Protein AF-A0A377LSK0-F1 (afdb_monomer_lite)

Foldseek 3Di:
DVVLCVVLLVQVCVVAQVDKDKDKDWDWDWDDPDPPDGTDIDIDIWIWMWRAGPQLFWTWIHGPQDIDTDGLPDDDVPVRLVVVLSSLVSCCVRVVDFWDFKDKDKDKDKFDDPPPDDQPQWWDPVPPDDDPVDDDAKDKDKDKDWQAFDDFDGTKIKIKIKIWHQAQQDDDPVDDSRRHDHDPVRPPDDGGIIIITMIMMMDGDTGGSPSVRSSRRVVRRVVVVVVVSVNTTDPSNVVVVD

InterPro domains:
  IPR026349 Conserved hypothetical protein CHP04255 [TIGR04255] (5-242)

Secondary structure (DSSP, 8-state):
-GGGHHHHHHHHHTTT--EEEEEEEEEEEEE-SSTTSPPEEEEEEEEEEEEE-TTSSEEEEE-SS-EEEEESS---HHHHHHHHHHHHHHHHHHT--S-EEEEEEEEEEEE---TT--HHHHB-GGGS----SS---EEEEEEEEEEE--SS-SEEEEEEEEEEEEES----TT---TTPPPPGGGSS--SEEEEEEEEEEEEEEEE---HHHHHHHHHHHHHHHHHHHHHHB-HHHHHHH-

Structure (mmCIF, N/CA/C/O backbone):
data_AF-A0A377LSK0-F1
#
_entry.id   AF-A0A377LSK0-F1
#
loop_
_atom_site.group_PDB
_atom_site.id
_atom_site.type_symbol
_atom_site.label_atom_id
_atom_site.label_alt_id
_atom_site.label_comp_id
_atom_site.label_asym_id
_atom_site.label_entity_id
_atom_site.label_seq_id
_atom_site.pdbx_PDB_ins_code
_atom_site.Cartn_x
_atom_site.Cartn_y
_atom_site.Cartn_z
_atom_site.occupancy
_atom_site.B_iso_or_equiv
_atom_site.auth_seq_id
_atom_site.auth_comp_id
_atom_site.auth_asym_id
_atom_site.auth_atom_id
_atom_site.pdbx_PDB_model_num
ATOM 1 N N . MET A 1 1 ? 18.560 1.910 -11.335 1.00 91.31 1 MET A N 1
ATOM 2 C CA . MET A 1 1 ? 17.498 2.887 -11.643 1.00 91.31 1 MET A CA 1
ATOM 3 C C . MET A 1 1 ? 18.015 4.280 -12.009 1.00 91.31 1 MET A C 1
ATOM 5 O O . MET A 1 1 ? 17.599 4.797 -13.034 1.00 91.31 1 MET A O 1
ATOM 9 N N . SER A 1 2 ? 18.939 4.877 -11.245 1.00 92.25 2 SER A N 1
ATOM 10 C CA . SER A 1 2 ? 19.275 6.319 -11.279 1.00 92.25 2 SER A CA 1
ATOM 11 C C . SER A 1 2 ? 19.447 6.971 -12.660 1.00 92.25 2 SER A C 1
ATOM 13 O O . SER A 1 2 ? 18.983 8.085 -12.864 1.00 92.25 2 SER A O 1
ATOM 15 N N . LYS A 1 3 ? 20.070 6.285 -13.630 1.00 96.06 3 LYS A N 1
ATOM 16 C CA . LYS A 1 3 ? 20.263 6.813 -14.995 1.00 96.06 3 LYS A CA 1
ATOM 17 C C . LYS A 1 3 ? 18.970 7.033 -15.795 1.00 96.06 3 LYS A C 1
ATOM 19 O O . LYS A 1 3 ? 19.003 7.788 -16.751 1.00 96.06 3 LYS A O 1
ATOM 24 N N . TYR A 1 4 ? 17.875 6.368 -15.425 1.00 97.19 4 TYR A N 1
ATOM 25 C CA . TYR A 1 4 ? 16.575 6.447 -16.105 1.00 97.19 4 TYR A CA 1
ATOM 26 C C . TYR A 1 4 ? 15.611 7.429 -15.431 1.00 97.19 4 TYR A C 1
ATOM 28 O O . TYR A 1 4 ? 14.551 7.726 -15.972 1.00 97.19 4 TYR A O 1
ATOM 36 N N . VAL A 1 5 ? 15.957 7.916 -14.234 1.00 97.62 5 VAL A N 1
ATOM 37 C CA . VAL A 1 5 ? 15.085 8.779 -13.429 1.00 97.62 5 VAL A CA 1
ATOM 38 C C . VAL A 1 5 ? 14.703 10.067 -14.161 1.00 97.62 5 VAL A C 1
ATOM 40 O O . VAL A 1 5 ? 13.520 10.387 -14.115 1.00 97.62 5 VAL A O 1
ATOM 43 N N . PRO A 1 6 ? 15.612 10.786 -14.858 1.00 97.75 6 PRO A N 1
ATOM 44 C CA . PRO A 1 6 ? 15.230 12.010 -15.565 1.00 97.75 6 PRO A CA 1
ATOM 45 C C . PRO A 1 6 ? 14.146 11.784 -16.628 1.00 97.75 6 PRO A C 1
ATOM 47 O O . PRO A 1 6 ? 13.205 12.568 -16.707 1.00 97.75 6 PRO A O 1
ATOM 50 N N . ASP A 1 7 ? 14.236 10.690 -17.390 1.00 98.31 7 ASP A N 1
ATOM 51 C CA . ASP A 1 7 ? 13.264 10.369 -18.441 1.00 98.31 7 ASP A CA 1
ATOM 52 C C . ASP A 1 7 ? 11.904 9.973 -17.842 1.00 98.31 7 ASP A C 1
ATOM 54 O O . ASP A 1 7 ? 10.859 10.464 -18.266 1.00 98.31 7 ASP A O 1
ATOM 58 N N . ILE A 1 8 ? 11.913 9.136 -16.795 1.00 98.25 8 ILE A N 1
ATOM 59 C CA . ILE A 1 8 ? 10.695 8.738 -16.068 1.00 98.25 8 ILE A CA 1
ATOM 60 C C . ILE A 1 8 ? 10.040 9.957 -15.404 1.00 98.25 8 ILE A C 1
ATOM 62 O O . ILE A 1 8 ? 8.820 10.107 -15.454 1.00 98.25 8 ILE A O 1
ATOM 66 N N . GLN A 1 9 ? 10.840 10.834 -14.795 1.00 97.75 9 GLN A N 1
ATOM 67 C CA . GLN A 1 9 ? 10.367 12.067 -14.173 1.00 97.75 9 GLN A CA 1
ATOM 68 C C . GLN A 1 9 ? 9.685 12.967 -15.203 1.00 97.75 9 GLN A C 1
ATOM 70 O O . GLN A 1 9 ? 8.573 13.421 -14.948 1.00 97.75 9 GLN A O 1
ATOM 75 N N . ASP A 1 10 ? 10.317 13.236 -16.350 1.00 98.00 10 ASP A N 1
ATOM 76 C CA . ASP A 1 10 ? 9.715 14.106 -17.365 1.00 98.00 10 ASP A CA 1
ATOM 77 C C . ASP A 1 10 ? 8.429 13.496 -17.942 1.00 98.00 10 ASP A C 1
ATOM 79 O O . ASP A 1 10 ? 7.429 14.201 -18.108 1.00 98.00 10 ASP A O 1
ATOM 83 N N . ALA A 1 11 ? 8.408 12.173 -18.132 1.00 98.12 11 ALA A N 1
ATOM 84 C CA . ALA A 1 11 ? 7.220 11.452 -18.572 1.00 98.12 11 ALA A CA 1
ATOM 85 C C . ALA A 1 11 ? 6.066 11.511 -17.558 1.00 98.12 11 ALA A C 1
ATOM 87 O O . ALA A 1 11 ? 4.919 11.626 -17.971 1.00 98.12 11 ALA A O 1
ATOM 88 N N . LEU A 1 12 ? 6.332 11.454 -16.249 1.00 98.31 12 LEU A N 1
ATOM 89 C CA . LEU A 1 12 ? 5.293 11.569 -15.212 1.00 98.31 12 LEU A CA 1
ATOM 90 C C . LEU A 1 12 ? 4.882 13.022 -14.936 1.00 98.31 12 LEU A C 1
ATOM 92 O O . LEU A 1 12 ? 3.733 13.286 -14.576 1.00 98.31 12 LEU A O 1
ATOM 96 N N . ARG A 1 13 ? 5.783 13.983 -15.163 1.00 98.19 13 ARG A N 1
ATOM 97 C CA . ARG A 1 13 ? 5.516 15.419 -15.006 1.00 98.19 13 ARG A CA 1
ATOM 98 C C . ARG A 1 13 ? 4.362 15.880 -15.894 1.00 98.19 13 ARG A C 1
ATOM 100 O O . ARG A 1 13 ? 3.533 16.671 -15.448 1.00 98.19 13 ARG A O 1
ATOM 107 N N . VAL A 1 14 ? 4.305 15.399 -17.138 1.00 97.25 14 VAL A N 1
ATOM 108 C CA . VAL A 1 14 ? 3.224 15.739 -18.083 1.00 97.25 14 VAL A CA 1
ATOM 109 C C . VAL A 1 14 ? 1.909 15.005 -17.798 1.00 97.25 14 VAL A C 1
ATOM 111 O O . VAL A 1 14 ? 0.875 15.424 -18.304 1.00 97.25 14 VAL A O 1
ATOM 114 N N . GLU A 1 15 ? 1.934 13.976 -16.948 1.00 97.56 15 GLU A N 1
ATOM 115 C CA . GLU A 1 15 ? 0.766 13.178 -16.538 1.00 97.56 15 GLU A CA 1
ATOM 116 C C . GLU A 1 15 ? 0.169 13.647 -15.195 1.00 97.56 15 GLU A C 1
ATOM 118 O O . GLU A 1 15 ? -0.683 12.976 -14.621 1.00 97.56 15 GLU A O 1
ATOM 123 N N . GLY A 1 16 ? 0.616 14.795 -14.669 1.00 97.12 16 GLY A N 1
ATOM 124 C CA . GLY A 1 16 ? 0.050 15.399 -13.456 1.00 97.12 16 GLY A CA 1
ATOM 125 C C . GLY A 1 16 ? 0.884 15.250 -12.182 1.00 97.12 16 GLY A C 1
ATOM 126 O O . GLY A 1 16 ? 0.408 15.642 -11.119 1.00 97.12 16 GLY A O 1
ATOM 127 N N . PHE A 1 17 ? 2.135 14.780 -12.272 1.00 98.12 17 PHE A N 1
ATOM 128 C CA . PHE A 1 17 ? 3.052 14.651 -11.126 1.00 98.12 17 PHE A CA 1
ATOM 129 C C . PHE A 1 17 ? 4.245 15.619 -11.235 1.00 98.12 17 PHE A C 1
ATOM 131 O O . PHE A 1 17 ? 5.376 15.189 -11.478 1.00 98.12 17 PHE A O 1
ATOM 138 N N . PRO A 1 18 ? 4.024 16.948 -11.145 1.00 97.62 18 PRO A N 1
ATOM 139 C CA . PRO A 1 18 ? 5.048 17.937 -11.462 1.00 97.62 18 PRO A CA 1
ATOM 140 C C . PRO A 1 18 ? 6.106 18.133 -10.374 1.00 97.62 18 PRO A C 1
ATOM 142 O O . PRO A 1 18 ? 7.170 18.685 -10.665 1.00 97.62 18 PRO A O 1
ATOM 145 N N . LEU A 1 19 ? 5.822 17.746 -9.128 1.00 97.94 19 LEU A N 1
ATOM 146 C CA . LEU A 1 19 ? 6.758 17.908 -8.022 1.00 97.94 19 LEU A CA 1
ATOM 147 C C . LEU A 1 19 ? 7.766 16.762 -8.029 1.00 97.94 19 LEU A C 1
ATOM 149 O O . LEU A 1 19 ? 7.398 15.607 -8.229 1.00 97.94 19 LEU A O 1
ATOM 153 N N . PHE A 1 20 ? 9.031 17.085 -7.771 1.00 97.38 20 PHE A N 1
ATOM 154 C CA . PHE A 1 20 ? 10.110 16.109 -7.711 1.00 97.38 20 PHE A CA 1
ATOM 155 C C . PHE A 1 20 ? 10.972 16.333 -6.474 1.00 97.38 20 PHE A C 1
ATOM 157 O O . PHE A 1 20 ? 11.512 17.424 -6.279 1.00 97.38 20 PHE A O 1
ATOM 164 N N . GLU A 1 21 ? 11.126 15.293 -5.662 1.00 96.56 21 GLU A N 1
ATOM 165 C CA . GLU A 1 21 ? 11.964 15.315 -4.464 1.00 96.56 21 GLU A CA 1
ATOM 166 C C . GLU A 1 21 ? 12.894 14.100 -4.441 1.00 96.56 21 GLU A C 1
ATOM 168 O O . GLU A 1 21 ? 12.559 13.014 -4.912 1.00 96.56 21 GLU A O 1
ATOM 173 N N . VAL A 1 22 ? 14.087 14.282 -3.877 1.00 95.38 22 VAL A N 1
ATOM 174 C CA . VAL A 1 22 ? 15.054 13.202 -3.671 1.00 95.38 22 VAL A CA 1
ATOM 175 C C . VAL A 1 22 ? 15.141 12.933 -2.181 1.00 95.38 22 VAL A C 1
ATOM 177 O O . VAL A 1 22 ? 15.506 13.821 -1.410 1.00 95.38 22 VAL A O 1
ATOM 180 N N . SER A 1 23 ? 14.837 11.704 -1.781 1.00 92.62 23 SER A N 1
ATOM 181 C CA . SER A 1 23 ? 14.966 11.255 -0.400 1.00 92.62 23 SER A CA 1
ATOM 182 C C . SER A 1 23 ? 16.177 10.339 -0.268 1.00 92.62 23 SER A C 1
ATOM 184 O O . SER A 1 23 ? 16.331 9.381 -1.026 1.00 92.62 23 SER A O 1
ATOM 186 N N . ASN A 1 24 ? 17.050 10.649 0.692 1.00 90.62 24 ASN A N 1
ATOM 187 C CA . ASN A 1 24 ? 18.217 9.842 1.027 1.00 90.62 24 ASN A CA 1
ATOM 188 C C . ASN A 1 24 ? 18.074 9.349 2.463 1.00 90.62 24 ASN A C 1
ATOM 190 O O . ASN A 1 24 ? 18.093 10.142 3.405 1.00 90.62 24 ASN A O 1
ATOM 194 N N . THR A 1 25 ? 17.958 8.038 2.619 1.00 86.62 25 THR A N 1
ATOM 195 C CA . THR A 1 25 ? 17.878 7.368 3.919 1.00 86.62 25 THR A CA 1
ATOM 196 C C . THR A 1 25 ? 19.072 6.447 4.096 1.00 86.62 25 THR A C 1
ATOM 198 O O . THR A 1 25 ? 19.565 5.886 3.124 1.00 86.62 25 THR A O 1
ATOM 201 N N . THR A 1 26 ? 19.534 6.254 5.325 1.00 87.31 26 THR A N 1
ATOM 202 C CA . THR A 1 26 ? 20.618 5.308 5.612 1.00 87.31 26 THR A CA 1
ATOM 203 C C . THR A 1 26 ? 20.025 3.977 6.055 1.00 87.31 26 THR A C 1
ATOM 205 O O . THR A 1 26 ? 19.304 3.933 7.052 1.00 87.31 26 THR A O 1
ATOM 208 N N . GLN A 1 27 ? 20.348 2.892 5.352 1.00 86.12 27 GLN A N 1
ATOM 209 C CA . GLN A 1 27 ? 19.949 1.540 5.731 1.00 86.12 27 GLN A CA 1
ATOM 210 C C . GLN A 1 27 ? 21.092 0.828 6.461 1.00 86.12 27 GLN A C 1
ATOM 212 O O . GLN A 1 27 ? 22.243 0.872 6.029 1.00 86.12 27 GLN A O 1
ATOM 217 N N . LEU A 1 28 ? 20.761 0.155 7.565 1.00 88.88 28 LEU A N 1
ATOM 218 C CA . LEU A 1 28 ? 21.650 -0.791 8.234 1.00 88.88 28 LEU A CA 1
ATOM 219 C C . LEU A 1 28 ? 21.537 -2.149 7.539 1.00 88.88 28 LEU A C 1
ATOM 221 O O . LEU A 1 28 ? 20.454 -2.736 7.492 1.00 88.88 28 LEU A O 1
ATOM 225 N N . LYS A 1 29 ? 22.651 -2.655 7.023 1.00 84.62 29 LYS A N 1
ATOM 226 C CA . LYS A 1 29 ? 22.744 -3.961 6.373 1.00 84.62 29 LYS A CA 1
ATOM 227 C C . LYS A 1 29 ? 23.667 -4.857 7.180 1.00 84.62 29 LYS A C 1
ATOM 229 O O . LYS A 1 29 ? 24.691 -4.403 7.682 1.00 84.62 29 LYS A O 1
ATOM 234 N N . PHE A 1 30 ? 23.312 -6.131 7.293 1.00 86.44 30 PHE A N 1
ATOM 235 C CA . PHE A 1 30 ? 24.161 -7.149 7.899 1.00 86.44 30 PHE A CA 1
ATOM 236 C C . PHE A 1 30 ? 24.649 -8.100 6.810 1.00 86.44 30 PHE A C 1
ATOM 238 O O . PHE A 1 30 ? 23.847 -8.744 6.136 1.00 86.44 30 PHE A O 1
ATOM 245 N N . GLU A 1 31 ? 25.962 -8.191 6.633 1.00 82.44 31 GLU A N 1
ATOM 246 C CA . GLU A 1 31 ? 26.594 -9.111 5.693 1.00 82.44 31 GLU A CA 1
ATOM 247 C C . GLU A 1 31 ? 27.166 -10.310 6.449 1.00 82.44 31 GLU A C 1
ATOM 249 O O . GLU A 1 31 ? 28.060 -10.176 7.290 1.00 82.44 31 GLU A O 1
ATOM 254 N N . MET A 1 32 ? 26.667 -11.504 6.127 1.00 81.31 32 MET A N 1
ATOM 255 C CA . MET A 1 32 ? 27.271 -12.751 6.585 1.00 81.31 32 MET A CA 1
ATOM 256 C C . MET A 1 32 ? 28.328 -13.191 5.575 1.00 81.31 32 MET A C 1
ATOM 258 O O . MET A 1 32 ? 27.997 -13.730 4.522 1.00 81.31 32 MET A O 1
ATOM 262 N N . LYS A 1 33 ? 29.605 -12.946 5.885 1.00 79.81 33 LYS A N 1
ATOM 263 C CA . LYS A 1 33 ? 30.727 -13.396 5.042 1.00 79.81 33 LYS A CA 1
ATOM 264 C C . LYS A 1 33 ? 31.038 -14.879 5.242 1.00 79.81 33 LYS A C 1
ATOM 266 O O . LYS A 1 33 ? 31.319 -15.564 4.268 1.00 79.81 33 LYS A O 1
ATOM 271 N N . ASN A 1 34 ? 30.930 -15.366 6.482 1.00 82.62 34 ASN A N 1
ATOM 272 C CA . ASN A 1 34 ? 31.139 -16.760 6.869 1.00 82.62 34 ASN A CA 1
ATOM 273 C C . ASN A 1 34 ? 30.044 -17.204 7.862 1.00 82.62 34 ASN A C 1
ATOM 275 O O . ASN A 1 34 ? 29.722 -16.429 8.761 1.00 82.62 34 ASN A O 1
ATOM 279 N N . PRO A 1 35 ? 29.519 -18.446 7.787 1.00 79.62 35 PRO A N 1
ATOM 280 C CA . PRO A 1 35 ? 28.484 -18.941 8.709 1.00 79.62 35 PRO A CA 1
ATOM 281 C C . PRO A 1 35 ? 28.893 -18.983 10.192 1.00 79.62 35 PRO A C 1
ATOM 283 O O . PRO A 1 35 ? 28.031 -19.009 11.061 1.00 79.62 35 PRO A O 1
ATOM 286 N N . ASN A 1 36 ? 30.201 -19.012 10.475 1.00 87.19 36 ASN A N 1
ATOM 287 C CA . ASN A 1 36 ? 30.760 -19.125 11.828 1.00 87.19 36 ASN A CA 1
ATOM 288 C C . ASN A 1 36 ? 31.272 -17.790 12.394 1.00 87.19 36 ASN A C 1
ATOM 290 O O . ASN A 1 36 ? 31.809 -17.769 13.501 1.00 87.19 36 ASN A O 1
ATOM 294 N N . GLU A 1 37 ? 31.152 -16.691 11.647 1.00 86.12 37 GLU A N 1
ATOM 295 C CA . GLU A 1 37 ? 31.555 -15.361 12.105 1.00 86.12 37 GLU A CA 1
ATOM 296 C C . GLU A 1 37 ? 30.321 -14.494 12.383 1.00 86.12 37 GLU A C 1
ATOM 298 O O . GLU A 1 37 ? 29.296 -14.649 11.714 1.00 86.12 37 GLU A O 1
ATOM 303 N N . PRO A 1 38 ? 30.397 -13.561 13.350 1.00 84.38 38 PRO A N 1
ATOM 304 C CA . PRO A 1 38 ? 29.335 -12.591 13.563 1.00 84.38 38 PRO A CA 1
ATOM 305 C C . PRO A 1 38 ? 29.052 -11.789 12.280 1.00 84.38 38 PRO A C 1
ATOM 307 O O . PRO A 1 38 ? 30.001 -11.408 11.586 1.00 84.38 38 PRO A O 1
ATOM 310 N N . PRO A 1 39 ? 27.781 -11.472 11.975 1.00 86.75 39 PRO A N 1
ATOM 311 C CA . PRO A 1 39 ? 27.443 -10.614 10.847 1.00 86.75 39 PRO A CA 1
ATOM 312 C C . PRO A 1 39 ? 28.146 -9.259 10.964 1.00 86.75 39 PRO A C 1
ATOM 314 O O . PRO A 1 39 ? 28.105 -8.612 12.014 1.00 86.75 39 PRO A O 1
ATOM 317 N N . VAL A 1 40 ? 28.770 -8.808 9.878 1.00 88.94 40 VAL A N 1
ATOM 318 C CA . VAL A 1 40 ? 29.374 -7.474 9.822 1.00 88.94 40 VAL A CA 1
ATOM 319 C C . VAL A 1 40 ? 28.293 -6.492 9.399 1.00 88.94 40 VAL A C 1
ATOM 321 O O . VAL A 1 40 ? 27.618 -6.715 8.397 1.00 88.94 40 VAL A O 1
ATOM 324 N N . HIS A 1 41 ? 28.117 -5.412 10.157 1.00 87.50 41 HIS A N 1
ATOM 325 C CA . HIS A 1 41 ? 27.171 -4.371 9.786 1.00 87.50 41 HIS A CA 1
ATOM 326 C C . HIS A 1 41 ? 27.819 -3.332 8.867 1.00 87.50 41 HIS A C 1
ATOM 328 O O . HIS A 1 41 ? 28.983 -2.966 9.043 1.00 87.50 41 HIS A O 1
ATOM 334 N N . SER A 1 42 ? 27.050 -2.828 7.911 1.00 87.44 42 SER A N 1
ATOM 335 C CA . SER A 1 42 ? 27.395 -1.679 7.080 1.00 87.44 42 SER A CA 1
ATOM 336 C C . SER A 1 42 ? 26.213 -0.715 7.006 1.00 87.44 42 SER A C 1
ATOM 338 O O . SER A 1 42 ? 25.058 -1.092 7.216 1.00 87.44 42 SER A O 1
ATOM 340 N N . PHE A 1 43 ? 26.517 0.552 6.736 1.00 88.75 43 PHE A N 1
ATOM 341 C CA . PHE A 1 43 ? 25.520 1.574 6.455 1.00 88.75 43 PHE A CA 1
ATOM 342 C C . PHE A 1 43 ? 25.576 1.896 4.969 1.00 88.75 43 PHE A C 1
ATOM 344 O O . PHE A 1 43 ? 26.614 2.338 4.472 1.00 88.75 43 PHE A O 1
ATOM 351 N N . GLU A 1 44 ? 24.472 1.675 4.268 1.00 86.38 44 GLU A N 1
ATOM 352 C CA . GLU A 1 44 ? 24.357 1.969 2.842 1.00 86.38 44 GLU A CA 1
ATOM 353 C C . GLU A 1 44 ? 23.326 3.089 2.640 1.00 86.38 44 GLU A C 1
ATOM 355 O O . GLU A 1 44 ? 22.214 3.007 3.175 1.00 86.38 44 GLU A O 1
ATOM 360 N N . PRO A 1 45 ? 23.667 4.170 1.913 1.00 87.00 45 PRO A N 1
ATOM 361 C CA . PRO A 1 45 ? 22.681 5.166 1.536 1.00 87.00 45 PRO A CA 1
ATOM 362 C C . PRO A 1 45 ? 21.716 4.560 0.514 1.00 87.00 45 PRO A C 1
ATOM 364 O O . PRO A 1 45 ? 22.122 4.016 -0.513 1.00 87.00 45 PRO A O 1
ATOM 367 N N . VAL A 1 46 ? 20.427 4.702 0.786 1.00 89.44 46 VAL A N 1
ATOM 368 C CA . VAL A 1 46 ? 19.333 4.339 -0.107 1.00 89.44 46 VAL A CA 1
ATOM 369 C C . VAL A 1 46 ? 18.692 5.627 -0.593 1.00 89.44 46 VAL A C 1
ATOM 371 O O . VAL A 1 46 ? 18.160 6.412 0.195 1.00 89.44 46 VAL A O 1
ATOM 374 N N . THR A 1 47 ? 18.766 5.843 -1.901 1.00 93.56 47 THR A N 1
ATOM 375 C CA . THR A 1 47 ? 18.112 6.963 -2.573 1.00 93.56 47 THR A CA 1
ATOM 376 C C . THR A 1 47 ? 16.771 6.508 -3.130 1.00 93.56 47 THR A C 1
ATOM 378 O O . THR A 1 47 ? 16.677 5.457 -3.766 1.00 93.56 47 THR A O 1
ATOM 381 N N . SER A 1 48 ? 15.749 7.330 -2.922 1.00 95.25 48 SER A N 1
ATOM 382 C CA . SER A 1 48 ? 14.460 7.225 -3.596 1.00 95.25 48 SER A CA 1
ATOM 383 C C . SER A 1 48 ? 14.087 8.562 -4.225 1.00 95.25 48 SER A C 1
ATOM 385 O O . SER A 1 48 ? 14.499 9.630 -3.761 1.00 95.25 48 SER A O 1
ATOM 387 N N . TRP A 1 49 ? 13.328 8.490 -5.310 1.00 97.50 49 TRP A N 1
ATOM 388 C CA . TRP A 1 49 ? 12.858 9.645 -6.063 1.00 97.50 49 TRP A CA 1
ATOM 389 C C . TRP A 1 49 ? 11.344 9.709 -5.975 1.00 97.50 49 TRP A C 1
ATOM 391 O O . TRP A 1 49 ? 10.657 8.728 -6.254 1.00 97.50 49 TRP A O 1
ATOM 401 N N . LEU A 1 50 ? 10.843 10.860 -5.558 1.00 97.75 50 LEU A N 1
ATOM 402 C CA . LEU A 1 50 ? 9.435 11.109 -5.302 1.00 97.75 50 LEU A CA 1
ATOM 403 C C . LEU A 1 50 ? 8.903 11.973 -6.441 1.00 97.75 50 LEU A C 1
ATOM 405 O O . LEU A 1 50 ? 9.416 13.073 -6.648 1.00 97.75 50 LEU A O 1
ATOM 409 N N . MET A 1 51 ? 7.898 11.491 -7.168 1.00 98.12 51 MET A N 1
ATOM 410 C CA . MET A 1 51 ? 7.158 12.272 -8.164 1.00 98.12 51 MET A CA 1
ATOM 411 C C . MET A 1 51 ? 5.735 12.481 -7.655 1.00 98.12 51 MET A C 1
ATOM 413 O O . MET A 1 51 ? 4.988 11.514 -7.546 1.00 98.12 51 MET A O 1
ATOM 417 N N . ILE A 1 52 ? 5.366 13.709 -7.303 1.00 98.25 52 ILE A N 1
ATOM 418 C CA . ILE A 1 52 ? 4.143 13.998 -6.538 1.00 98.25 52 ILE A CA 1
ATOM 419 C C . ILE A 1 52 ? 3.248 14.958 -7.330 1.00 98.25 52 ILE A C 1
ATOM 421 O O . ILE A 1 52 ? 3.739 15.832 -8.056 1.00 98.25 52 ILE A O 1
ATOM 425 N N . ASP A 1 53 ? 1.933 14.789 -7.206 1.00 97.94 53 ASP A N 1
ATOM 426 C CA . ASP A 1 53 ? 0.960 15.747 -7.727 1.00 97.94 53 ASP A CA 1
ATOM 427 C C . ASP A 1 53 ? 1.069 17.123 -7.037 1.00 97.94 53 ASP A C 1
ATOM 429 O O . ASP A 1 53 ? 1.724 17.298 -6.005 1.00 97.94 53 ASP A O 1
ATOM 433 N N . ALA A 1 54 ? 0.453 18.146 -7.630 1.00 97.19 54 ALA A N 1
ATOM 434 C CA . ALA A 1 54 ? 0.544 19.511 -7.107 1.00 97.19 54 ALA A CA 1
ATOM 435 C C . ALA A 1 54 ? -0.078 19.662 -5.703 1.00 97.19 54 ALA A C 1
ATOM 437 O O . ALA A 1 54 ? 0.389 20.481 -4.909 1.00 97.19 54 ALA A O 1
ATOM 438 N N . ASP A 1 55 ? -1.091 18.849 -5.394 1.00 96.56 55 ASP A N 1
ATOM 439 C CA . ASP A 1 55 ? -1.846 18.899 -4.138 1.00 96.56 55 ASP A CA 1
ATOM 440 C C . ASP A 1 55 ? -1.241 18.027 -3.023 1.00 96.56 55 ASP A C 1
ATOM 442 O O . ASP A 1 55 ? -1.735 18.031 -1.888 1.00 96.56 55 ASP A O 1
ATOM 446 N N . ARG A 1 56 ? -0.160 17.295 -3.322 1.00 97.19 56 ARG A N 1
ATOM 447 C CA . ARG A 1 56 ? 0.484 16.315 -2.436 1.00 97.19 56 ARG A CA 1
ATOM 448 C C . ARG A 1 56 ? -0.486 15.260 -1.915 1.00 97.19 56 ARG A C 1
ATOM 450 O O . ARG A 1 56 ? -0.456 14.911 -0.732 1.00 97.19 56 ARG A O 1
ATOM 457 N N . ARG A 1 57 ? -1.364 14.760 -2.779 1.00 96.94 57 ARG A N 1
ATOM 458 C CA . ARG A 1 57 ? -2.328 13.697 -2.460 1.00 96.94 57 ARG A CA 1
ATOM 459 C C . ARG A 1 57 ? -1.926 12.367 -3.042 1.00 96.94 57 ARG A C 1
ATOM 461 O O . ARG A 1 57 ? -2.181 11.356 -2.402 1.00 96.94 57 ARG A O 1
ATOM 468 N N . SER A 1 58 ? -1.271 12.366 -4.192 1.00 98.06 58 SER A N 1
ATOM 469 C CA . SER A 1 58 ? -0.844 11.154 -4.877 1.00 98.06 58 SER A CA 1
ATOM 470 C C . SER A 1 58 ? 0.560 11.305 -5.437 1.00 98.06 58 SER A C 1
ATOM 472 O O . SER A 1 58 ? 1.017 12.407 -5.749 1.00 98.06 58 SER A O 1
ATOM 474 N N . GLY A 1 59 ? 1.253 10.186 -5.602 1.00 98.12 59 GLY A N 1
ATOM 475 C CA . GLY A 1 59 ? 2.591 10.212 -6.167 1.00 98.12 59 GLY A CA 1
ATOM 476 C C . GLY A 1 59 ? 3.165 8.843 -6.470 1.00 98.12 59 GLY A C 1
ATOM 477 O O . GLY A 1 59 ? 2.530 7.804 -6.273 1.00 98.12 59 GLY A O 1
ATOM 478 N N . PHE A 1 60 ? 4.403 8.864 -6.939 1.00 98.38 60 PHE A N 1
ATOM 479 C CA . PHE A 1 60 ? 5.227 7.689 -7.124 1.00 98.38 60 PHE A CA 1
ATOM 480 C C . PHE A 1 60 ? 6.478 7.791 -6.270 1.00 98.38 60 PHE A C 1
ATOM 482 O O . PHE A 1 60 ? 7.140 8.829 -6.238 1.00 98.38 60 PHE A O 1
ATOM 489 N N . VAL A 1 61 ? 6.830 6.680 -5.634 1.00 97.50 61 VAL A N 1
ATOM 490 C CA . VAL A 1 61 ? 8.142 6.471 -5.030 1.00 97.50 61 VAL A CA 1
ATOM 491 C C . VAL A 1 61 ? 8.901 5.510 -5.927 1.00 97.50 61 VAL A C 1
ATOM 493 O O . VAL A 1 61 ? 8.532 4.341 -6.046 1.00 97.50 61 VAL A O 1
ATOM 496 N N . LEU A 1 62 ? 9.956 6.002 -6.560 1.00 97.56 62 LEU A N 1
ATOM 497 C CA . LEU A 1 62 ? 10.869 5.196 -7.351 1.00 97.56 62 LEU A CA 1
ATOM 498 C C . LEU A 1 62 ? 12.097 4.867 -6.499 1.00 97.56 62 LEU A C 1
ATOM 500 O O . LEU A 1 62 ? 12.808 5.764 -6.044 1.00 97.56 62 LEU A O 1
ATOM 504 N N . GLY A 1 63 ? 12.329 3.581 -6.266 1.00 95.00 63 GLY A N 1
ATOM 505 C CA . GLY A 1 63 ? 13.524 3.062 -5.610 1.00 95.00 63 GLY A CA 1
ATOM 506 C C . GLY A 1 63 ? 14.551 2.543 -6.613 1.00 95.00 63 GLY A C 1
ATOM 507 O O . GLY A 1 63 ? 14.450 2.745 -7.825 1.00 95.00 63 GLY A O 1
ATOM 508 N N . ASN A 1 64 ? 15.560 1.830 -6.117 1.00 91.38 64 ASN A N 1
ATOM 509 C CA . ASN A 1 64 ? 16.557 1.202 -6.986 1.00 91.38 64 ASN A CA 1
ATOM 510 C C . ASN A 1 64 ? 15.985 0.036 -7.809 1.00 91.38 64 ASN A C 1
ATOM 512 O O . ASN A 1 64 ? 16.441 -0.186 -8.936 1.00 91.38 64 ASN A O 1
ATOM 516 N N . ASP A 1 65 ? 15.002 -0.666 -7.252 1.00 93.06 65 ASP A N 1
ATOM 517 C CA . ASP A 1 65 ? 14.427 -1.918 -7.748 1.00 93.06 65 ASP A CA 1
ATOM 518 C C . ASP A 1 65 ? 12.895 -2.004 -7.596 1.00 93.06 65 ASP A C 1
ATOM 520 O O . ASP A 1 65 ? 12.306 -3.016 -7.969 1.00 93.06 65 ASP A O 1
ATOM 524 N N . PHE A 1 66 ? 12.233 -0.946 -7.117 1.00 96.00 66 PHE A N 1
ATOM 525 C CA . PHE A 1 66 ? 10.777 -0.889 -6.977 1.00 96.00 66 PHE A CA 1
ATOM 526 C C . PHE A 1 66 ? 10.192 0.430 -7.487 1.00 96.00 66 PHE A C 1
ATOM 528 O O . PHE A 1 66 ? 10.870 1.458 -7.541 1.00 96.00 66 PHE A O 1
ATOM 535 N N . ILE A 1 67 ? 8.901 0.395 -7.807 1.00 97.81 67 ILE A N 1
ATOM 536 C CA . ILE A 1 67 ? 8.047 1.570 -7.962 1.00 97.81 67 ILE A CA 1
ATOM 537 C C . ILE A 1 67 ? 6.786 1.360 -7.126 1.00 97.81 67 ILE A C 1
ATOM 539 O O . ILE A 1 67 ? 6.176 0.293 -7.180 1.00 97.81 67 ILE A O 1
ATOM 543 N N . THR A 1 68 ? 6.392 2.385 -6.377 1.00 97.50 68 THR A N 1
ATOM 544 C CA . THR A 1 68 ? 5.159 2.392 -5.585 1.00 97.50 68 THR A CA 1
ATOM 545 C C . THR A 1 68 ? 4.312 3.577 -6.003 1.00 97.50 68 THR A C 1
ATOM 547 O O . THR A 1 68 ? 4.796 4.703 -5.951 1.00 97.50 68 THR A O 1
ATOM 550 N N . PHE A 1 69 ? 3.053 3.339 -6.365 1.00 98.38 69 PHE A N 1
ATOM 551 C CA . PHE A 1 69 ? 2.035 4.387 -6.366 1.00 98.38 69 PHE A CA 1
ATOM 552 C C . PHE A 1 69 ? 1.363 4.428 -4.995 1.00 98.38 69 PHE A C 1
ATOM 554 O O . PHE A 1 69 ? 1.013 3.386 -4.439 1.00 98.38 69 PHE A O 1
ATOM 561 N N . HIS A 1 70 ? 1.186 5.623 -4.449 1.00 97.50 70 HIS A N 1
ATOM 562 C CA . HIS A 1 70 ? 0.507 5.846 -3.174 1.00 97.50 70 HIS A CA 1
ATOM 563 C C . HIS A 1 70 ? -0.403 7.071 -3.269 1.00 97.50 70 HIS A C 1
ATOM 565 O O . HIS A 1 70 ? -0.128 8.006 -4.023 1.00 97.50 70 HIS A O 1
ATOM 571 N N . THR A 1 71 ? -1.497 7.064 -2.509 1.00 97.50 71 THR A N 1
ATOM 572 C CA . THR A 1 71 ? -2.420 8.196 -2.439 1.00 97.50 71 THR A CA 1
ATOM 573 C C . THR A 1 71 ? -3.079 8.294 -1.067 1.00 97.50 71 THR A C 1
ATOM 575 O O . THR A 1 71 ? -3.336 7.278 -0.421 1.00 97.50 71 THR A O 1
ATOM 578 N N . THR A 1 72 ? -3.343 9.517 -0.614 1.00 96.56 72 THR A N 1
ATOM 579 C CA . THR A 1 72 ? -4.172 9.823 0.561 1.00 96.56 72 THR A CA 1
ATOM 580 C C . THR A 1 72 ? -5.597 10.228 0.180 1.00 96.56 72 THR A C 1
ATOM 582 O O . THR A 1 72 ? -6.451 10.333 1.064 1.00 96.56 72 THR A O 1
ATOM 585 N N . ASP A 1 73 ? -5.858 10.432 -1.114 1.00 95.88 73 ASP A N 1
ATOM 586 C CA . ASP A 1 73 ? -7.161 10.768 -1.692 1.00 95.88 73 ASP A CA 1
ATOM 587 C C . ASP A 1 73 ? -7.720 9.577 -2.480 1.00 95.88 73 ASP A C 1
ATOM 589 O O . ASP A 1 73 ? -8.038 9.643 -3.665 1.00 95.88 73 ASP A O 1
ATOM 593 N N . TYR A 1 74 ? -7.765 8.426 -1.807 1.00 95.56 74 TYR A N 1
ATOM 594 C CA . TYR A 1 74 ? -8.351 7.219 -2.369 1.00 95.56 74 TYR A CA 1
ATOM 595 C C . TYR A 1 74 ? -9.880 7.342 -2.412 1.00 95.56 74 TYR A C 1
ATOM 597 O O . TYR A 1 74 ? -10.527 7.515 -1.376 1.00 95.56 74 TYR A O 1
ATOM 605 N N . ASP A 1 75 ? -10.439 7.206 -3.613 1.00 93.31 75 ASP A N 1
ATOM 606 C CA . ASP A 1 75 ? -11.879 7.079 -3.856 1.00 93.31 75 ASP A CA 1
ATOM 607 C C . ASP A 1 75 ? -12.256 5.607 -4.081 1.00 93.31 75 ASP A C 1
ATOM 609 O O . ASP A 1 75 ? -12.948 4.984 -3.278 1.00 93.31 75 ASP A O 1
ATOM 613 N N . ASN A 1 76 ? -11.736 5.010 -5.156 1.00 95.75 76 ASN A N 1
ATOM 614 C CA . ASN A 1 76 ? -11.955 3.605 -5.475 1.00 95.75 76 ASN A CA 1
ATOM 615 C C . ASN A 1 76 ? -10.781 3.004 -6.272 1.00 95.75 76 ASN A C 1
ATOM 617 O O . ASN A 1 76 ? -9.825 3.690 -6.642 1.00 95.75 76 ASN A O 1
ATOM 621 N N . HIS A 1 77 ? -10.847 1.698 -6.541 1.00 96.81 77 HIS A N 1
ATOM 622 C CA . HIS A 1 77 ? -9.737 0.954 -7.136 1.00 96.81 77 HIS A CA 1
ATOM 623 C C . HIS A 1 77 ? -9.453 1.318 -8.597 1.00 96.81 77 HIS A C 1
ATOM 625 O O . HIS A 1 77 ? -8.326 1.134 -9.044 1.00 96.81 77 HIS A O 1
ATOM 631 N N . VAL A 1 78 ? -10.431 1.835 -9.347 1.00 97.81 78 VAL A N 1
ATOM 632 C CA . VAL A 1 78 ? -10.280 2.097 -10.786 1.00 97.81 78 VAL A CA 1
ATOM 633 C C . VAL A 1 78 ? -9.228 3.183 -11.064 1.00 97.81 78 VAL A C 1
ATOM 635 O O . VAL A 1 78 ? -8.241 2.872 -11.739 1.00 97.81 78 VAL A O 1
ATOM 638 N N . PRO A 1 79 ? -9.344 4.427 -10.545 1.00 97.19 79 PRO A N 1
ATOM 639 C CA . PRO A 1 79 ? -8.319 5.453 -10.752 1.00 97.19 79 PRO A CA 1
ATOM 640 C C . PRO A 1 79 ? -7.004 5.118 -10.038 1.00 97.19 79 PRO A C 1
ATOM 642 O O . PRO A 1 79 ? -5.930 5.484 -10.522 1.00 97.19 79 PRO A O 1
ATOM 645 N N . PHE A 1 80 ? -7.074 4.381 -8.925 1.00 98.25 80 PHE A N 1
ATOM 646 C CA . PHE A 1 80 ? -5.900 3.938 -8.180 1.00 98.25 80 PHE A CA 1
ATOM 647 C C . PHE A 1 80 ? -5.034 2.972 -9.003 1.00 98.25 80 PHE A C 1
ATOM 649 O O . PHE A 1 80 ? -3.850 3.231 -9.220 1.00 98.25 80 PHE A O 1
ATOM 656 N N . ILE A 1 81 ? -5.626 1.884 -9.510 1.00 98.25 81 ILE A N 1
ATOM 657 C CA . ILE A 1 81 ? -4.910 0.890 -10.321 1.00 98.25 81 ILE A CA 1
ATOM 658 C C . ILE A 1 81 ? -4.472 1.516 -11.645 1.00 98.25 81 ILE A C 1
ATOM 660 O O . ILE A 1 81 ? -3.337 1.303 -12.058 1.00 98.25 81 ILE A O 1
ATOM 664 N N . SER A 1 82 ? -5.308 2.354 -12.267 1.00 98.06 82 SER A N 1
ATOM 665 C CA . SER A 1 82 ? -4.933 3.058 -13.503 1.00 98.06 82 SER A CA 1
ATOM 666 C C . SER A 1 82 ? -3.674 3.912 -13.317 1.00 98.06 82 SER A C 1
ATOM 668 O O . SER A 1 82 ? -2.762 3.849 -14.140 1.00 98.06 82 SER A O 1
ATOM 670 N N . SER A 1 83 ? -3.578 4.658 -12.211 1.00 98.19 83 SER A N 1
ATOM 671 C CA . SER A 1 83 ? -2.385 5.454 -11.885 1.00 98.19 83 SER A CA 1
ATOM 672 C C . SER A 1 83 ? -1.161 4.576 -11.609 1.00 98.19 83 SER A C 1
ATOM 674 O O . SER A 1 83 ? -0.073 4.853 -12.111 1.00 98.19 83 SER A O 1
ATOM 676 N N . LEU A 1 84 ? -1.325 3.475 -10.871 1.00 98.25 84 LEU A N 1
ATOM 677 C CA . LEU A 1 84 ? -0.243 2.512 -10.648 1.00 98.25 84 LEU A CA 1
ATOM 678 C C . LEU A 1 84 ? 0.298 1.945 -11.973 1.00 98.25 84 LEU A C 1
ATOM 680 O O . LEU A 1 84 ? 1.513 1.916 -12.183 1.00 98.25 84 LEU A O 1
ATOM 684 N N . ILE A 1 85 ? -0.596 1.535 -12.875 1.00 98.44 85 ILE A N 1
ATOM 685 C CA . ILE A 1 85 ? -0.247 0.992 -14.192 1.00 98.44 85 ILE A CA 1
ATOM 686 C C . ILE A 1 85 ? 0.426 2.047 -15.072 1.00 98.44 85 ILE A C 1
ATOM 688 O O . ILE A 1 85 ? 1.409 1.723 -15.739 1.00 98.44 85 ILE A O 1
ATOM 692 N N . LEU A 1 86 ? -0.025 3.304 -15.026 1.00 98.38 86 LEU A N 1
ATOM 693 C CA . LEU A 1 86 ? 0.629 4.425 -15.705 1.00 98.38 86 LEU A CA 1
ATOM 694 C C . LEU A 1 86 ? 2.094 4.574 -15.267 1.00 98.38 86 LEU A C 1
ATOM 696 O O . LEU A 1 86 ? 2.986 4.632 -16.111 1.00 98.38 86 LEU A O 1
ATOM 700 N N . GLY A 1 87 ? 2.364 4.614 -13.960 1.00 98.12 87 GLY A N 1
ATOM 701 C CA . GLY A 1 87 ? 3.737 4.737 -13.460 1.00 98.12 87 GLY A CA 1
ATOM 702 C C . GLY A 1 87 ? 4.608 3.548 -13.845 1.00 98.12 87 GLY A C 1
ATOM 703 O O . GLY A 1 87 ? 5.730 3.716 -14.337 1.00 98.12 87 GLY A O 1
ATOM 704 N N . LEU A 1 88 ? 4.068 2.339 -13.684 1.00 98.25 88 LEU A N 1
ATOM 705 C CA . LEU A 1 88 ? 4.755 1.116 -14.078 1.00 98.25 88 LEU A CA 1
ATOM 706 C C . LEU A 1 88 ? 5.067 1.103 -15.580 1.00 98.25 88 LEU A C 1
ATOM 708 O O . LEU A 1 88 ? 6.174 0.719 -15.956 1.00 98.25 88 LEU A O 1
ATOM 712 N N . SER A 1 89 ? 4.153 1.565 -16.438 1.00 98.38 89 SER A N 1
ATOM 713 C CA . SER A 1 89 ? 4.382 1.588 -17.885 1.00 98.38 89 SER A CA 1
ATOM 714 C C . SER A 1 89 ? 5.579 2.464 -18.254 1.00 98.38 89 SER A C 1
ATOM 716 O O . SER A 1 89 ? 6.380 2.056 -19.095 1.00 98.38 89 SER A O 1
ATOM 718 N N . LYS A 1 90 ? 5.766 3.616 -17.589 1.00 98.31 90 LYS A N 1
ATOM 719 C CA . LYS A 1 90 ? 6.948 4.469 -17.809 1.00 98.31 90 LYS A CA 1
ATOM 720 C C . LYS A 1 90 ? 8.232 3.762 -17.362 1.00 98.31 90 LYS A C 1
ATOM 722 O O . LYS A 1 90 ? 9.233 3.783 -18.073 1.00 98.31 90 LYS A O 1
ATOM 727 N N . VAL A 1 91 ? 8.216 3.063 -16.223 1.00 97.94 91 VAL A N 1
ATOM 728 C CA . VAL A 1 91 ? 9.381 2.270 -15.780 1.00 97.94 91 VAL A CA 1
ATOM 729 C C . VAL A 1 91 ? 9.719 1.167 -16.787 1.00 97.94 91 VAL A C 1
ATOM 731 O O . VAL A 1 91 ? 10.891 0.982 -17.124 1.00 97.94 91 VAL A O 1
ATOM 734 N N . LEU A 1 92 ? 8.714 0.454 -17.301 1.00 97.25 92 LEU A N 1
ATOM 735 C CA . LEU A 1 92 ? 8.912 -0.582 -18.316 1.00 97.25 92 LEU A CA 1
ATOM 736 C C . LEU A 1 92 ? 9.455 -0.013 -19.632 1.00 97.25 92 LEU A C 1
ATOM 738 O O . LEU A 1 92 ? 10.302 -0.647 -20.259 1.00 97.25 92 LEU A O 1
ATOM 742 N N . GLU A 1 93 ? 9.021 1.184 -20.023 1.00 97.69 93 GLU A N 1
ATOM 743 C CA . GLU A 1 93 ? 9.478 1.874 -21.231 1.00 97.69 93 GLU A CA 1
ATOM 744 C C . GLU A 1 93 ? 10.956 2.288 -21.148 1.00 97.69 93 GLU A C 1
ATOM 746 O O . GLU A 1 93 ? 11.740 1.972 -22.051 1.00 97.69 93 GLU A O 1
ATOM 751 N N . PHE A 1 94 ? 11.354 2.956 -20.060 1.00 97.81 94 PHE A N 1
ATOM 752 C CA . PHE A 1 94 ? 12.691 3.548 -19.935 1.00 97.81 94 PHE A CA 1
ATOM 753 C C . PHE A 1 94 ? 13.723 2.590 -19.331 1.00 97.81 94 PHE A C 1
ATOM 755 O O . PHE A 1 94 ? 14.821 2.435 -19.875 1.00 97.81 94 PHE A O 1
ATOM 762 N N . ALA A 1 95 ? 13.389 1.922 -18.223 1.00 96.69 95 ALA A N 1
ATOM 763 C CA . ALA A 1 95 ? 14.327 1.060 -17.501 1.00 96.69 95 ALA A CA 1
ATOM 764 C C . ALA A 1 95 ? 14.357 -0.380 -18.035 1.00 96.69 95 ALA A C 1
ATOM 766 O O . ALA A 1 95 ? 15.369 -1.061 -17.855 1.00 96.69 95 ALA A O 1
ATOM 767 N N . LYS A 1 96 ? 13.281 -0.827 -18.701 1.00 96.19 96 LYS A N 1
ATOM 768 C CA . LYS A 1 96 ? 13.158 -2.146 -19.351 1.00 96.19 96 LYS A CA 1
ATOM 769 C C . LYS A 1 96 ? 13.642 -3.309 -18.467 1.00 96.19 96 LYS A C 1
ATOM 771 O O . LYS A 1 96 ? 14.520 -4.068 -18.891 1.00 96.19 96 LYS A O 1
ATOM 776 N N . PRO A 1 97 ? 13.122 -3.456 -17.232 1.00 95.75 97 PRO A N 1
ATOM 777 C CA . PRO A 1 97 ? 13.475 -4.596 -16.397 1.00 95.75 97 PRO A CA 1
ATOM 778 C C . PRO A 1 97 ? 13.096 -5.905 -17.100 1.00 95.75 97 PRO A C 1
ATOM 780 O O . PRO A 1 97 ? 12.165 -5.955 -17.903 1.00 95.75 97 PRO A O 1
ATOM 783 N N . SER A 1 98 ? 13.829 -6.978 -16.808 1.00 96.00 98 SER A N 1
ATOM 784 C CA . SER A 1 98 ? 13.588 -8.285 -17.436 1.00 96.00 98 SER A CA 1
ATOM 785 C C . SER A 1 98 ? 12.533 -9.123 -16.713 1.00 96.00 98 SER A C 1
ATOM 787 O O . SER A 1 98 ? 12.018 -10.072 -17.294 1.00 96.00 98 SER A O 1
ATOM 789 N N . LEU A 1 99 ? 12.228 -8.797 -15.454 1.00 96.06 99 LEU A N 1
ATOM 790 C CA . LEU A 1 99 ? 11.255 -9.505 -14.626 1.00 96.06 99 LEU A CA 1
ATOM 791 C C . LEU A 1 99 ? 10.656 -8.577 -13.567 1.00 96.06 99 LEU A C 1
ATOM 793 O O . LEU A 1 99 ? 11.259 -7.561 -13.216 1.00 96.06 99 LEU A O 1
ATOM 797 N N . VAL A 1 100 ? 9.505 -8.978 -13.032 1.00 97.75 100 VAL A N 1
ATOM 798 C CA . VAL A 1 100 ? 8.920 -8.440 -11.796 1.00 97.75 100 VAL A CA 1
ATOM 799 C C . VAL A 1 100 ? 9.059 -9.503 -10.710 1.00 97.75 100 VAL A C 1
ATOM 801 O O . VAL A 1 100 ? 8.716 -10.657 -10.951 1.00 97.75 100 VAL A O 1
ATOM 804 N N . SER A 1 101 ? 9.583 -9.132 -9.539 1.00 97.56 101 SER A N 1
ATOM 805 C CA . SER A 1 101 ? 9.821 -10.057 -8.418 1.00 97.56 101 SER A CA 1
ATOM 806 C C . SER A 1 101 ? 8.695 -10.068 -7.381 1.00 97.56 101 SER A C 1
ATOM 808 O O . SER A 1 101 ? 8.513 -11.059 -6.673 1.00 97.56 101 SER A O 1
ATOM 810 N N . ARG A 1 102 ? 7.942 -8.968 -7.275 1.00 98.19 102 ARG A N 1
ATOM 811 C CA . ARG A 1 102 ? 6.861 -8.785 -6.302 1.00 98.19 102 ARG A CA 1
ATOM 812 C C . ARG A 1 102 ? 5.808 -7.825 -6.843 1.00 98.19 102 ARG A C 1
ATOM 814 O O . ARG A 1 102 ? 6.143 -6.828 -7.478 1.00 98.19 102 ARG A O 1
ATOM 821 N N . ILE A 1 103 ? 4.544 -8.120 -6.561 1.00 98.56 103 ILE A N 1
ATOM 822 C CA . ILE A 1 103 ? 3.399 -7.232 -6.802 1.00 98.56 103 ILE A CA 1
ATOM 823 C C . ILE A 1 103 ? 2.602 -7.188 -5.505 1.00 98.56 103 ILE A C 1
ATOM 825 O O . ILE A 1 103 ? 2.341 -8.239 -4.923 1.00 98.56 103 ILE A O 1
ATOM 829 N N . GLY A 1 104 ? 2.216 -5.999 -5.051 1.00 98.25 104 GLY A N 1
ATOM 830 C CA . GLY A 1 104 ? 1.458 -5.847 -3.815 1.00 98.25 104 GLY A CA 1
ATOM 831 C C . GLY A 1 104 ? 0.530 -4.642 -3.809 1.00 98.25 104 GLY A C 1
ATOM 832 O O . GLY A 1 104 ? 0.671 -3.727 -4.620 1.00 98.25 104 GLY A O 1
ATOM 833 N N . LEU A 1 105 ? -0.417 -4.674 -2.880 1.00 98.00 105 LEU A N 1
ATOM 834 C CA . LEU A 1 105 ? -1.396 -3.636 -2.593 1.00 98.00 105 LEU A CA 1
ATOM 835 C C . LEU A 1 105 ? -1.533 -3.498 -1.080 1.00 98.00 105 LEU A C 1
ATOM 837 O O . LEU A 1 105 ? -1.723 -4.502 -0.399 1.00 98.00 105 LEU A O 1
ATOM 841 N N . ARG A 1 106 ? -1.501 -2.266 -0.572 1.00 97.62 106 ARG A N 1
ATOM 842 C CA . ARG A 1 106 ? -1.746 -1.976 0.842 1.00 97.62 106 ARG A CA 1
ATOM 843 C C . ARG A 1 106 ? -2.837 -0.924 0.987 1.00 97.62 106 ARG A C 1
ATOM 845 O O . ARG A 1 106 ? -2.763 0.117 0.337 1.00 97.62 106 ARG A O 1
ATOM 852 N N . TYR A 1 107 ? -3.822 -1.200 1.834 1.00 97.56 107 TYR A N 1
ATOM 853 C CA . TYR A 1 107 ? -4.938 -0.308 2.144 1.00 97.56 107 TYR A CA 1
ATOM 854 C C . TYR A 1 107 ? -4.969 -0.009 3.636 1.00 97.56 107 TYR A C 1
ATOM 856 O O . TYR A 1 107 ? -4.713 -0.899 4.444 1.00 97.56 107 TYR A O 1
ATOM 864 N N . LEU A 1 108 ? -5.291 1.239 3.975 1.00 96.69 108 LEU A N 1
ATOM 865 C CA . LEU A 1 108 ? -5.489 1.699 5.344 1.00 96.69 108 LEU A CA 1
ATOM 866 C C . LEU A 1 108 ? -6.894 2.283 5.475 1.00 96.69 108 LEU A C 1
ATOM 868 O O . LEU A 1 108 ? -7.141 3.412 5.044 1.00 96.69 108 LEU A O 1
ATOM 872 N N . ASP A 1 109 ? -7.796 1.535 6.099 1.00 96.12 109 ASP A N 1
ATOM 873 C CA . ASP A 1 109 ? -9.175 1.958 6.312 1.00 96.12 109 ASP A CA 1
ATOM 874 C C . ASP A 1 109 ? -9.361 2.439 7.754 1.00 96.12 109 ASP A C 1
ATOM 876 O O . ASP A 1 109 ? -9.233 1.685 8.724 1.00 96.12 109 ASP A O 1
ATOM 880 N N . ALA A 1 110 ? -9.653 3.730 7.907 1.00 95.56 110 ALA A N 1
ATOM 881 C CA . ALA A 1 110 ? -9.866 4.341 9.210 1.00 95.56 110 ALA A CA 1
ATOM 882 C C . ALA A 1 110 ? -11.276 4.040 9.741 1.00 95.56 110 ALA A C 1
ATOM 884 O O . ALA A 1 110 ? -12.282 4.437 9.153 1.00 95.56 110 ALA A O 1
ATOM 885 N N . VAL A 1 111 ? -11.346 3.423 10.917 1.00 96.44 111 VAL A N 1
ATOM 886 C CA . VAL A 1 111 ? -12.573 3.253 11.699 1.00 96.44 111 VAL A CA 1
ATOM 887 C C . VAL A 1 111 ? -12.561 4.292 12.813 1.00 96.44 111 VAL A C 1
ATOM 889 O O . VAL A 1 111 ? -11.845 4.158 13.807 1.00 96.44 111 VAL A O 1
ATOM 892 N N . PHE A 1 112 ? -13.355 5.349 12.641 1.00 94.12 112 PHE A N 1
ATOM 893 C CA . PHE A 1 112 ? -13.374 6.509 13.534 1.00 94.12 112 PHE A CA 1
ATOM 894 C C . PHE A 1 112 ? -14.802 6.746 14.083 1.00 94.12 112 PHE A C 1
ATOM 896 O O . PHE A 1 112 ? -15.498 7.616 13.559 1.00 94.12 112 PHE A O 1
ATOM 903 N N . PRO A 1 113 ? -15.245 6.005 15.125 1.00 92.81 113 PRO A N 1
ATOM 904 C CA . PRO A 1 113 ? -16.632 6.004 15.636 1.00 92.81 113 PRO A CA 1
ATOM 905 C C . PRO A 1 113 ? -17.109 7.361 16.158 1.00 92.81 113 PRO A C 1
ATOM 907 O O . PRO A 1 113 ? -16.333 8.046 16.820 1.00 92.81 113 PRO A O 1
ATOM 910 N N . GLU A 1 114 ? -18.364 7.765 15.943 1.00 90.44 114 GLU A N 1
ATOM 911 C CA . GLU A 1 114 ? -18.922 8.971 16.579 1.00 90.44 114 GLU A CA 1
ATOM 912 C C . GLU A 1 114 ? -18.980 8.868 18.117 1.00 90.44 114 GLU A C 1
ATOM 914 O O . GLU A 1 114 ? -18.754 7.818 18.704 1.00 90.44 114 GLU A O 1
ATOM 919 N N . LYS A 1 115 ? -19.282 9.975 18.814 1.00 85.62 115 LYS A N 1
ATOM 920 C CA . LYS A 1 115 ? -19.172 10.056 20.289 1.00 85.62 115 LYS A CA 1
ATOM 921 C C . LYS A 1 115 ? -20.037 9.039 21.051 1.00 85.62 115 LYS A C 1
ATOM 923 O O . LYS A 1 115 ? -19.718 8.728 22.193 1.00 85.62 115 LYS A O 1
ATOM 928 N N . SER A 1 116 ? -21.126 8.562 20.451 1.00 91.06 116 SER A N 1
ATOM 929 C CA . SER A 1 116 ? -22.008 7.530 21.015 1.00 91.06 116 SER A CA 1
ATOM 930 C C . SER A 1 116 ? -21.701 6.115 20.525 1.00 91.06 116 SER A C 1
ATOM 932 O O . SER A 1 116 ? -22.377 5.179 20.946 1.00 91.06 116 SER A O 1
ATOM 934 N N . GLU A 1 117 ? -20.745 5.963 19.614 1.00 94.94 117 GLU A N 1
ATOM 935 C CA . GLU A 1 117 ? -20.423 4.704 18.955 1.00 94.94 117 GLU A CA 1
ATOM 936 C C . GLU A 1 117 ? -19.078 4.154 19.459 1.00 94.94 117 GLU A C 1
ATOM 938 O O . GLU A 1 117 ? -18.232 4.885 19.979 1.00 94.94 117 GLU A O 1
ATOM 943 N N . THR A 1 118 ? -18.862 2.850 19.303 1.00 94.25 118 THR A N 1
ATOM 944 C CA . THR A 1 118 ? -17.614 2.171 19.681 1.00 94.25 118 THR A CA 1
ATOM 945 C C . THR A 1 118 ? -16.980 1.475 18.485 1.00 94.25 118 THR A C 1
ATOM 947 O O . THR A 1 118 ? -17.658 1.143 17.518 1.00 94.25 118 THR A O 1
ATOM 950 N N . ILE A 1 119 ? -15.673 1.206 18.550 1.00 95.81 119 ILE A N 1
ATOM 951 C CA . ILE A 1 119 ? -14.943 0.478 17.496 1.00 95.81 119 ILE A CA 1
ATOM 952 C C . ILE A 1 119 ? -15.576 -0.901 17.264 1.00 95.81 119 ILE A C 1
ATOM 954 O O . ILE A 1 119 ? -15.721 -1.349 16.130 1.00 95.81 119 ILE A O 1
ATOM 958 N N . GLU A 1 120 ? -15.987 -1.561 18.342 1.00 95.56 120 GLU A N 1
ATOM 959 C CA . GLU A 1 120 ? -16.579 -2.899 18.347 1.00 95.56 120 GLU A CA 1
ATOM 960 C C . GLU A 1 120 ? -17.909 -2.951 17.588 1.00 95.56 120 GLU A C 1
ATOM 962 O O . GLU A 1 120 ? -18.264 -4.001 17.058 1.00 95.56 120 GLU A O 1
ATOM 967 N N . GLN A 1 121 ? -18.630 -1.831 17.471 1.00 97.12 121 GLN A N 1
ATOM 968 C CA . GLN A 1 121 ? -19.811 -1.773 16.610 1.00 97.12 121 GLN A CA 1
ATOM 969 C C . GLN A 1 121 ? -19.446 -1.827 15.129 1.00 97.12 121 GLN A C 1
ATOM 971 O O . GLN A 1 121 ? -20.266 -2.290 14.346 1.00 97.12 121 GLN A O 1
ATOM 976 N N . TYR A 1 122 ? -18.247 -1.397 14.731 1.00 98.06 122 TYR A N 1
ATOM 977 C CA . TYR A 1 122 ? -17.812 -1.382 13.332 1.00 98.06 122 TYR A CA 1
ATOM 978 C C . TYR A 1 122 ? -17.104 -2.660 12.885 1.00 98.06 122 TYR A C 1
ATOM 980 O O . TYR A 1 122 ? -17.055 -2.945 11.690 1.00 98.06 122 TYR A O 1
ATOM 988 N N . LEU A 1 123 ? -16.548 -3.424 13.822 1.00 97.75 123 LEU A N 1
ATOM 989 C CA . LEU A 1 123 ? -15.767 -4.625 13.537 1.00 97.75 123 LEU A CA 1
ATOM 990 C C . LEU A 1 123 ? -16.534 -5.895 13.907 1.00 97.75 123 LEU A C 1
ATOM 992 O O . LEU A 1 123 ? -17.345 -5.900 14.837 1.00 97.75 123 LEU A O 1
ATOM 996 N N . VAL A 1 124 ? -16.235 -7.000 13.228 1.00 97.44 124 VAL A N 1
ATOM 997 C CA . VAL A 1 124 ? -16.701 -8.327 13.658 1.00 97.44 124 VAL A CA 1
ATOM 998 C C . VAL A 1 124 ? -16.111 -8.709 15.019 1.00 97.44 124 VAL A C 1
ATOM 1000 O O . VAL A 1 124 ? -15.035 -8.242 15.404 1.00 97.44 124 VAL A O 1
ATOM 1003 N N . LYS A 1 125 ? -16.814 -9.577 15.759 1.00 95.88 125 LYS A N 1
ATOM 1004 C CA . LYS A 1 125 ? -16.463 -9.954 17.142 1.00 95.88 125 LYS A CA 1
ATOM 1005 C C . LYS A 1 125 ? -15.045 -10.521 17.270 1.00 95.88 125 LYS A C 1
ATOM 1007 O O . LYS A 1 125 ? -14.382 -10.315 18.281 1.00 95.88 125 LYS A O 1
ATOM 1012 N N . GLU A 1 126 ? -14.559 -11.201 16.236 1.00 95.00 126 GLU A N 1
ATOM 1013 C CA . GLU A 1 126 ? -13.230 -11.813 16.164 1.00 95.00 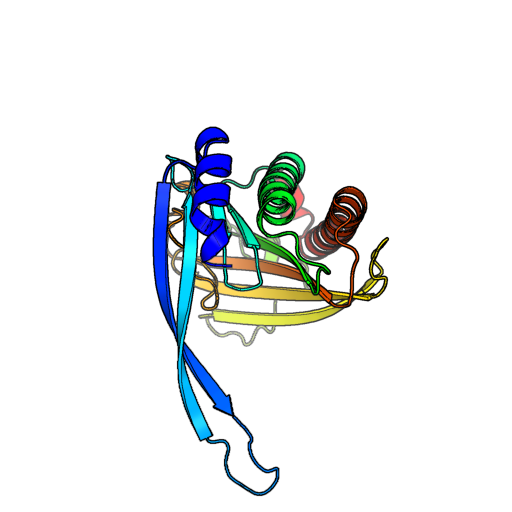126 GLU A CA 1
ATOM 1014 C C . GLU A 1 126 ? -12.092 -10.777 16.200 1.00 95.00 126 GLU A C 1
ATOM 1016 O O . GLU A 1 126 ? -10.950 -11.124 16.503 1.00 95.00 126 GLU A O 1
ATOM 1021 N N . LEU A 1 127 ? -12.400 -9.505 15.925 1.00 95.69 127 LEU A N 1
ATOM 1022 C CA . LEU A 1 127 ? -11.456 -8.383 15.933 1.00 95.69 127 LEU A CA 1
ATOM 1023 C C . LEU A 1 127 ? -11.646 -7.457 17.146 1.00 95.69 127 LEU A C 1
ATOM 1025 O O . LEU A 1 127 ? -11.064 -6.370 17.224 1.00 95.69 127 LEU A O 1
ATOM 1029 N N . HIS A 1 128 ? -12.490 -7.840 18.108 1.00 93.81 128 HIS A N 1
ATOM 1030 C CA . HIS A 1 128 ? -12.703 -7.047 19.323 1.00 93.81 128 HIS A CA 1
ATOM 1031 C C . HIS A 1 128 ? -11.486 -7.115 20.255 1.00 93.81 128 HIS A C 1
ATOM 1033 O O . HIS A 1 128 ? -11.148 -6.118 20.894 1.00 93.81 128 HIS A O 1
ATOM 1039 N N . GLY A 1 129 ? -10.755 -8.229 20.226 1.00 90.19 129 GLY A N 1
ATOM 1040 C CA . GLY A 1 129 ? -9.638 -8.499 21.125 1.00 90.19 129 GLY A CA 1
ATOM 1041 C C . GLY A 1 129 ? -10.109 -9.067 22.464 1.00 90.19 129 GLY A C 1
ATOM 1042 O O . GLY A 1 129 ? -11.238 -9.535 22.598 1.00 90.19 129 GLY A O 1
ATOM 1043 N N . VAL A 1 130 ? -9.219 -9.056 23.457 1.00 89.69 130 VAL A N 1
ATOM 1044 C CA . VAL A 1 130 ? -9.514 -9.554 24.807 1.00 89.69 130 VAL A CA 1
ATOM 1045 C C . VAL A 1 130 ? -9.869 -8.384 25.716 1.00 89.69 130 VAL A C 1
ATOM 1047 O O . VAL A 1 130 ? -9.079 -7.451 25.859 1.00 89.69 130 VAL A O 1
ATOM 1050 N N . ASP A 1 131 ? -11.034 -8.457 26.356 1.00 88.38 131 ASP A N 1
ATOM 1051 C CA . ASP A 1 131 ? -11.432 -7.516 27.401 1.00 88.38 131 ASP A CA 1
ATOM 1052 C C . ASP A 1 131 ? -10.932 -8.000 28.770 1.00 88.38 131 ASP A C 1
ATOM 1054 O O . ASP A 1 131 ? -11.367 -9.030 29.288 1.00 88.38 131 ASP A O 1
ATOM 1058 N N . PHE A 1 132 ? -9.993 -7.252 29.349 1.00 90.38 132 PHE A N 1
ATOM 1059 C CA . PHE A 1 132 ? -9.454 -7.500 30.689 1.00 90.38 132 PHE A CA 1
ATOM 1060 C C . PHE A 1 132 ? -10.161 -6.680 31.785 1.00 90.38 132 PHE A C 1
ATOM 1062 O O . PHE A 1 132 ? -9.771 -6.759 32.951 1.00 90.38 132 PHE A O 1
ATOM 1069 N N . GLY A 1 133 ? -11.169 -5.870 31.439 1.00 91.69 133 GLY A N 1
ATOM 1070 C CA . GLY A 1 133 ? -11.817 -4.925 32.355 1.00 91.69 133 GLY A CA 1
ATOM 1071 C C . GLY A 1 133 ? -10.954 -3.704 32.699 1.00 91.69 133 GLY A C 1
ATOM 1072 O O . GLY A 1 133 ? -11.212 -3.017 33.688 1.00 91.69 133 GLY A O 1
ATOM 1073 N N . TRP A 1 134 ? -9.908 -3.441 31.913 1.00 92.69 134 TRP A N 1
ATOM 1074 C CA . TRP A 1 134 ? -9.004 -2.298 32.070 1.00 92.69 134 TRP A CA 1
ATOM 1075 C C . TRP A 1 134 ? -9.185 -1.300 30.934 1.00 92.69 134 TRP A C 1
ATOM 1077 O O . TRP A 1 134 ? -9.616 -1.663 29.844 1.00 92.69 134 TRP A O 1
ATOM 1087 N N . THR A 1 135 ? -8.801 -0.045 31.166 1.00 90.12 135 THR A N 1
ATOM 1088 C CA . THR A 1 135 ? -8.835 0.989 30.128 1.00 90.12 135 THR A CA 1
ATOM 1089 C C . THR A 1 135 ? -7.800 0.683 29.038 1.00 90.12 135 THR A C 1
ATOM 1091 O O . THR A 1 135 ? -6.599 0.736 29.324 1.00 90.12 135 THR A O 1
ATOM 1094 N N . PRO A 1 136 ? -8.215 0.384 27.792 1.00 88.38 136 PRO A N 1
ATOM 1095 C CA . PRO A 1 136 ? -7.277 0.117 26.712 1.00 88.38 136 PRO A CA 1
ATOM 1096 C C . PRO A 1 136 ? -6.549 1.405 26.306 1.00 88.38 136 PRO A C 1
ATOM 1098 O O . PRO A 1 136 ? -7.155 2.469 26.195 1.00 88.38 136 PRO A O 1
ATOM 1101 N N . ILE A 1 137 ? -5.239 1.304 26.067 1.00 89.38 137 ILE A N 1
ATOM 1102 C CA . ILE A 1 137 ? -4.419 2.407 25.531 1.00 89.38 137 ILE A CA 1
ATOM 1103 C C . ILE A 1 137 ? -4.181 2.195 24.035 1.00 89.38 137 ILE A C 1
ATOM 1105 O O . ILE A 1 137 ? -4.361 3.104 23.227 1.00 89.38 137 ILE A O 1
ATOM 1109 N N . GLN A 1 138 ? -3.777 0.977 23.678 1.00 91.94 138 GLN A N 1
ATOM 1110 C CA . GLN A 1 138 ? -3.542 0.541 22.310 1.00 91.94 138 GLN A CA 1
ATOM 1111 C C . GLN A 1 138 ? -3.607 -0.986 22.220 1.00 91.94 138 GLN A C 1
ATOM 1113 O O . GLN A 1 138 ? -3.351 -1.678 23.210 1.00 91.94 138 GLN A O 1
ATOM 1118 N N . SER A 1 139 ? -3.891 -1.509 21.034 1.00 92.56 139 SER A N 1
ATOM 1119 C CA . SER A 1 139 ? -3.710 -2.916 20.690 1.00 92.56 139 SER A CA 1
ATOM 1120 C C . SER A 1 139 ? -3.386 -3.071 19.206 1.00 92.56 139 SER A C 1
ATOM 1122 O O . SER A 1 139 ? -3.766 -2.245 18.376 1.00 92.56 139 SER A O 1
ATOM 1124 N N . ILE A 1 140 ? -2.654 -4.135 18.881 1.00 93.62 140 ILE A N 1
ATOM 1125 C CA . ILE A 1 140 ? -2.384 -4.552 17.507 1.00 93.62 140 ILE A CA 1
ATOM 1126 C C . ILE A 1 140 ? -2.708 -6.037 17.428 1.00 93.62 140 ILE A C 1
ATOM 1128 O O . ILE A 1 140 ? -2.191 -6.831 18.215 1.00 93.62 140 ILE A O 1
ATOM 1132 N N . GLN A 1 141 ? -3.566 -6.400 16.484 1.00 94.75 141 GLN A N 1
ATOM 1133 C CA . GLN A 1 141 ? -3.824 -7.785 16.109 1.00 94.75 141 GLN A CA 1
ATOM 1134 C C . GLN A 1 141 ? -3.329 -7.980 14.683 1.00 94.75 141 GLN A C 1
ATOM 1136 O O . GLN A 1 141 ? -3.772 -7.257 13.799 1.00 94.75 141 GLN A O 1
ATOM 1141 N N . GLU A 1 142 ? -2.430 -8.938 14.464 1.00 95.88 142 GLU A N 1
ATOM 1142 C CA . GLU A 1 142 ? -1.924 -9.303 13.139 1.00 95.88 142 GLU A CA 1
ATOM 1143 C C . GLU A 1 142 ? -2.345 -10.732 12.796 1.00 95.88 142 GLU A C 1
ATOM 1145 O O . GLU A 1 142 ? -2.390 -11.621 13.652 1.00 95.88 142 GLU A O 1
ATOM 1150 N N . SER A 1 143 ? -2.674 -10.967 11.534 1.00 96.69 143 SER A N 1
ATOM 1151 C CA . SER A 1 143 ? -2.901 -12.302 10.994 1.00 96.69 143 SER A CA 1
ATOM 1152 C C . SER A 1 143 ? -2.386 -12.372 9.565 1.00 96.69 143 SER A C 1
ATOM 1154 O O . SER A 1 143 ? -2.542 -11.423 8.798 1.00 96.69 143 SER A O 1
ATOM 1156 N N . VAL A 1 144 ? -1.774 -13.501 9.214 1.00 97.88 144 VAL A N 1
ATOM 1157 C CA . VAL A 1 144 ? -1.230 -13.755 7.878 1.00 97.88 144 VAL A CA 1
ATOM 1158 C C . VAL A 1 144 ? -1.996 -14.908 7.251 1.00 97.88 144 VAL A C 1
ATOM 1160 O O . VAL A 1 144 ? -2.143 -15.969 7.858 1.00 97.88 144 VAL A O 1
ATOM 1163 N N . TYR A 1 145 ? -2.461 -14.697 6.029 1.00 98.00 145 TYR A N 1
ATOM 1164 C CA . TYR A 1 145 ? -3.262 -15.641 5.271 1.00 98.00 145 TYR A CA 1
ATOM 1165 C C . TYR A 1 145 ? -2.595 -15.937 3.940 1.00 98.00 145 TYR A C 1
ATOM 1167 O O . TYR A 1 145 ? -2.068 -15.047 3.274 1.00 98.00 145 TYR A O 1
ATOM 1175 N N . GLN A 1 146 ? -2.670 -17.196 3.534 1.00 98.19 146 GLN A N 1
ATOM 1176 C CA . GLN A 1 146 ? -2.350 -17.601 2.177 1.00 98.19 146 GLN A CA 1
ATOM 1177 C C . GLN A 1 146 ? -3.598 -17.428 1.308 1.00 98.19 146 GLN A C 1
ATOM 1179 O O . GLN A 1 146 ? -4.691 -17.846 1.695 1.00 98.19 146 GLN A O 1
ATOM 1184 N N . THR A 1 147 ? -3.446 -16.814 0.142 1.00 98.25 147 THR A N 1
ATOM 1185 C CA . THR A 1 147 ? -4.542 -16.540 -0.792 1.00 98.25 147 THR A CA 1
ATOM 1186 C C . THR A 1 147 ?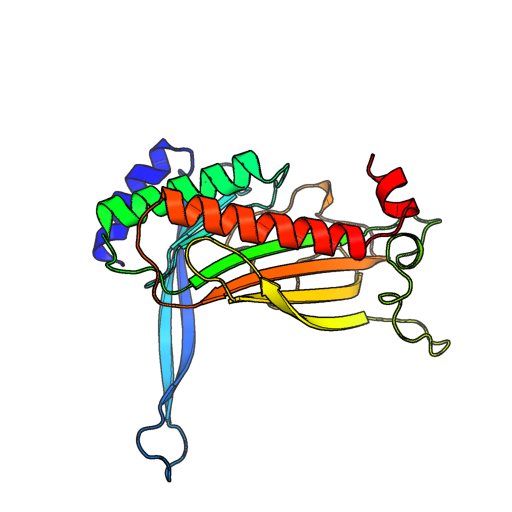 -4.285 -17.222 -2.132 1.00 98.25 147 THR A C 1
ATOM 1188 O O . THR A 1 147 ? -3.147 -17.499 -2.510 1.00 98.25 147 THR A O 1
ATOM 1191 N N . CYS A 1 148 ? -5.364 -17.507 -2.861 1.00 98.25 148 CYS A N 1
ATOM 1192 C CA . CYS A 1 148 ? -5.295 -17.964 -4.246 1.00 98.25 148 CYS A CA 1
ATOM 1193 C C . CYS A 1 148 ? -5.654 -16.798 -5.169 1.00 98.25 148 CYS A C 1
ATOM 1195 O O . CYS A 1 148 ? -6.762 -16.261 -5.071 1.00 98.25 148 CYS A O 1
ATOM 1197 N N . VAL A 1 149 ? -4.719 -16.411 -6.032 1.00 98.25 149 VAL A N 1
ATOM 1198 C CA . VAL A 1 149 ? -4.837 -15.293 -6.984 1.00 98.25 149 VAL A CA 1
ATOM 1199 C C . VAL A 1 149 ? -4.270 -15.698 -8.342 1.00 98.25 149 VAL A C 1
ATOM 1201 O O . VAL A 1 149 ? -3.708 -16.770 -8.472 1.00 98.25 149 VAL A O 1
ATOM 1204 N N . GLU A 1 150 ? -4.459 -14.905 -9.386 1.00 97.62 150 GLU A N 1
ATOM 1205 C CA . GLU A 1 150 ? -4.072 -15.262 -10.760 1.00 97.62 150 GLU A CA 1
ATOM 1206 C C . GLU A 1 150 ? -3.901 -13.977 -11.599 1.00 97.62 150 GLU A C 1
ATOM 1208 O O . GLU A 1 150 ? -4.384 -12.931 -11.158 1.00 97.62 150 GLU A O 1
ATOM 1213 N N . PRO A 1 151 ? -3.245 -13.974 -12.783 1.00 97.81 151 PRO A N 1
ATOM 1214 C CA . PRO A 1 151 ? -2.785 -15.114 -13.589 1.00 97.81 151 PRO A CA 1
ATOM 1215 C C . PRO A 1 151 ? -1.292 -15.461 -13.495 1.00 97.81 151 PRO A C 1
ATOM 1217 O O . PRO A 1 151 ? -0.892 -16.503 -14.009 1.00 97.81 151 PRO A O 1
ATOM 1220 N N . LEU A 1 152 ? -0.454 -14.604 -12.912 1.00 97.69 152 LEU A N 1
ATOM 1221 C CA . LEU A 1 152 ? 1.005 -14.763 -12.938 1.00 97.69 152 LEU A CA 1
ATOM 1222 C C . LEU A 1 152 ? 1.513 -15.673 -11.820 1.00 97.69 152 LEU A C 1
ATOM 1224 O O . LEU A 1 152 ? 2.336 -16.554 -12.063 1.00 97.69 152 LEU A O 1
ATOM 1228 N N . ILE A 1 153 ? 1.024 -15.457 -10.601 1.00 97.69 153 ILE A N 1
ATOM 1229 C CA . ILE A 1 153 ? 1.381 -16.238 -9.417 1.00 97.69 153 ILE A CA 1
ATOM 1230 C C . ILE A 1 153 ? 0.093 -16.684 -8.746 1.00 97.69 153 ILE A C 1
ATOM 1232 O O . ILE A 1 153 ? -0.770 -15.858 -8.455 1.00 97.69 153 ILE A O 1
ATOM 1236 N N . SER A 1 154 ? -0.010 -17.989 -8.488 1.00 97.50 154 SER A N 1
ATOM 1237 C CA . SER A 1 154 ? -1.190 -18.586 -7.866 1.00 97.50 154 SER A CA 1
ATOM 1238 C C . SER A 1 154 ? -1.266 -18.363 -6.359 1.00 97.50 154 SER A C 1
ATOM 1240 O O . SER A 1 154 ? -2.352 -18.307 -5.790 1.00 97.50 154 SER A O 1
ATOM 1242 N N . ASN A 1 155 ? -0.104 -18.250 -5.716 1.00 97.81 155 ASN A N 1
ATOM 1243 C CA . ASN A 1 155 ? 0.030 -18.217 -4.271 1.00 97.81 155 ASN A CA 1
ATOM 1244 C C . ASN A 1 155 ? 0.341 -16.807 -3.753 1.00 97.81 155 ASN A C 1
ATOM 1246 O O . ASN A 1 155 ? 1.479 -16.349 -3.876 1.00 97.81 155 ASN A O 1
ATOM 1250 N N . GLY A 1 156 ? -0.655 -16.142 -3.174 1.00 98.31 156 GLY A N 1
ATOM 1251 C CA . GLY A 1 156 ? -0.510 -14.832 -2.540 1.00 98.31 156 GLY A CA 1
ATOM 1252 C C . GLY A 1 156 ? -0.465 -14.901 -1.015 1.00 98.31 156 GLY A C 1
ATOM 1253 O O . GLY A 1 156 ? -0.764 -15.929 -0.402 1.00 98.31 156 GLY A O 1
ATOM 1254 N N . PHE A 1 157 ? -0.098 -13.779 -0.405 1.00 98.62 157 PHE A N 1
ATOM 1255 C CA . PHE A 1 157 ? -0.007 -13.600 1.039 1.00 98.62 157 PHE A CA 1
ATOM 1256 C C . PHE A 1 157 ? -0.685 -12.301 1.442 1.00 98.62 157 PHE A C 1
ATOM 1258 O O . PHE A 1 157 ? -0.285 -11.224 1.000 1.00 98.62 157 PHE A O 1
ATOM 1265 N N . MET A 1 158 ? -1.701 -12.401 2.291 1.00 98.62 158 MET A N 1
ATOM 1266 C CA . MET A 1 158 ? -2.378 -11.254 2.878 1.00 98.62 158 MET A CA 1
ATOM 1267 C C . MET A 1 158 ? -2.007 -11.134 4.346 1.00 98.62 158 MET A C 1
ATOM 1269 O O . MET A 1 158 ? -2.213 -12.065 5.121 1.00 98.62 158 MET A O 1
ATOM 1273 N N . VAL A 1 159 ? -1.508 -9.970 4.733 1.00 98.19 159 VAL A N 1
ATOM 1274 C CA . VAL A 1 159 ? -1.321 -9.581 6.122 1.00 98.19 159 VAL A CA 1
ATOM 1275 C C . VAL A 1 159 ? -2.423 -8.602 6.490 1.00 98.19 159 VAL A C 1
ATOM 1277 O O . VAL A 1 159 ? -2.572 -7.556 5.865 1.00 98.19 159 VAL A O 1
ATOM 1280 N N . SER A 1 160 ? -3.201 -8.961 7.501 1.00 97.44 160 SER A N 1
ATOM 1281 C CA . SER A 1 160 ? -4.257 -8.131 8.066 1.00 97.44 160 SER A CA 1
ATOM 1282 C C . SER A 1 160 ? -3.822 -7.659 9.442 1.00 97.44 160 SER A C 1
ATOM 1284 O O . SER A 1 160 ? -3.523 -8.488 10.307 1.00 97.44 160 SER A O 1
ATOM 1286 N N . ARG A 1 161 ? -3.834 -6.347 9.666 1.00 97.06 161 ARG A N 1
ATOM 1287 C CA . ARG A 1 161 ? -3.545 -5.729 10.959 1.00 97.06 161 ARG A CA 1
ATOM 1288 C C . ARG A 1 161 ? -4.687 -4.834 11.396 1.00 97.06 161 ARG A C 1
ATOM 1290 O O . ARG A 1 161 ? -5.131 -3.974 10.645 1.00 97.06 161 ARG A O 1
ATOM 1297 N N . ILE A 1 162 ? -5.126 -5.001 12.637 1.00 96.75 162 ILE A N 1
ATOM 1298 C CA . ILE A 1 162 ? -6.067 -4.085 13.281 1.00 96.75 162 ILE A CA 1
ATOM 1299 C C . ILE A 1 162 ? -5.308 -3.320 14.350 1.00 96.75 162 ILE A C 1
ATOM 1301 O O . ILE A 1 162 ? -4.965 -3.875 15.396 1.00 96.75 162 ILE A O 1
ATOM 1305 N N . HIS A 1 163 ? -5.049 -2.046 14.083 1.00 95.56 163 HIS A N 1
ATOM 1306 C CA . HIS A 1 163 ? -4.460 -1.138 15.058 1.00 95.56 163 HIS A CA 1
ATOM 1307 C C . HIS A 1 163 ? -5.594 -0.440 15.791 1.00 95.56 163 HIS A C 1
ATOM 1309 O O . HIS A 1 163 ? -6.334 0.298 15.154 1.00 95.56 163 HIS A O 1
ATOM 1315 N N . LYS A 1 164 ? -5.734 -0.631 17.102 1.00 94.88 164 LYS A N 1
ATOM 1316 C CA . LYS A 1 164 ? -6.607 0.197 17.944 1.00 94.88 164 LYS A CA 1
ATOM 1317 C C . LYS A 1 164 ? -5.737 1.095 18.801 1.00 94.88 164 LYS A C 1
ATOM 1319 O O . LYS A 1 164 ? -4.789 0.612 19.415 1.00 94.88 164 LYS A O 1
ATOM 1324 N N . MET A 1 165 ? -6.049 2.379 18.882 1.00 93.25 165 MET A N 1
ATOM 1325 C CA . MET A 1 165 ? -5.285 3.295 19.729 1.00 93.25 165 MET A CA 1
ATOM 1326 C C . MET A 1 165 ? -6.131 4.468 20.205 1.00 93.25 165 MET A C 1
ATOM 1328 O O . MET A 1 165 ? -7.051 4.906 19.512 1.00 93.25 165 MET A O 1
ATOM 1332 N N . ASN A 1 166 ? -5.797 4.985 21.387 1.00 92.06 166 ASN A N 1
ATOM 1333 C CA . ASN A 1 166 ? -6.330 6.250 21.871 1.00 92.06 166 ASN A CA 1
ATOM 1334 C C . ASN A 1 166 ? -5.434 7.393 21.390 1.00 92.06 166 ASN A C 1
ATOM 1336 O O . ASN A 1 166 ? -4.288 7.519 21.828 1.00 92.06 166 ASN A O 1
ATOM 1340 N N . GLY A 1 167 ? -5.928 8.207 20.465 1.00 91.75 167 GLY A N 1
ATOM 1341 C CA . GLY A 1 167 ? -5.076 9.168 19.783 1.00 91.75 167 GLY A CA 1
ATOM 1342 C C . GLY A 1 167 ? -5.816 10.033 18.783 1.00 91.75 167 GLY A C 1
ATOM 1343 O O . GLY A 1 167 ? -7.025 9.908 18.590 1.00 91.75 167 GLY A O 1
ATOM 1344 N N . GLN A 1 168 ? -5.057 10.905 18.126 1.00 92.56 168 GLN A N 1
ATOM 1345 C CA . GLN A 1 168 ? -5.475 11.428 16.829 1.00 92.56 168 GLN A CA 1
ATOM 1346 C C . GLN A 1 168 ? -5.242 10.347 15.772 1.00 92.56 168 GLN A C 1
ATOM 1348 O O . GLN A 1 168 ? -4.329 9.534 15.922 1.00 92.56 168 GLN A O 1
ATOM 1353 N N . LEU A 1 169 ? -6.053 10.346 14.718 1.00 92.69 169 LEU A N 1
ATOM 1354 C CA . LEU A 1 169 ? -5.853 9.456 13.587 1.00 92.69 169 LEU A CA 1
ATOM 1355 C C . LEU A 1 169 ? -4.504 9.766 12.929 1.00 92.69 169 LEU A C 1
ATOM 1357 O O . LEU A 1 169 ? -4.156 10.929 12.709 1.00 92.69 169 LEU A O 1
ATOM 1361 N N . GLY A 1 170 ? -3.751 8.719 12.618 1.00 89.94 170 GLY A N 1
ATOM 1362 C CA . GLY A 1 170 ? -2.434 8.816 12.006 1.00 89.94 170 GLY A CA 1
ATOM 1363 C C . GLY A 1 170 ? -2.109 7.575 11.187 1.00 89.94 170 GLY A C 1
ATOM 1364 O O . GLY A 1 170 ? -2.917 6.657 11.078 1.00 89.94 170 GLY A O 1
ATOM 1365 N N . PHE A 1 171 ? -0.916 7.555 10.600 1.00 90.75 171 PHE A N 1
ATOM 1366 C CA . PHE A 1 171 ? -0.420 6.377 9.895 1.00 90.75 171 PHE A CA 1
ATOM 1367 C C . PHE A 1 171 ? 0.097 5.324 10.888 1.00 90.75 171 PHE A C 1
ATOM 1369 O O . PHE A 1 171 ? 0.584 5.692 11.963 1.00 90.75 171 PHE A O 1
ATOM 1376 N N . PRO A 1 172 ? 0.038 4.026 10.535 1.00 87.94 172 PRO A N 1
ATOM 1377 C CA . PRO A 1 172 ? 0.773 2.990 11.249 1.00 87.94 172 PRO A CA 1
ATOM 1378 C C . PRO A 1 172 ? 2.263 3.353 11.397 1.00 87.94 172 PRO A C 1
ATOM 1380 O O . PRO A 1 172 ? 2.829 3.991 10.507 1.00 87.94 172 PRO A O 1
ATOM 1383 N N . PRO A 1 173 ? 2.921 2.957 12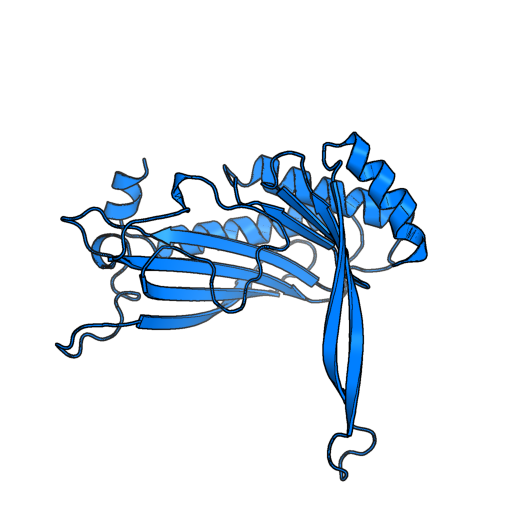.501 1.00 79.94 173 PRO A N 1
ATOM 1384 C CA . PRO A 1 173 ? 4.284 3.395 12.822 1.00 79.94 173 PRO A CA 1
ATOM 1385 C C . PRO A 1 173 ? 5.352 2.916 11.826 1.00 79.94 173 PRO A C 1
ATOM 1387 O O . PRO A 1 173 ? 6.435 3.494 11.770 1.00 79.94 173 PRO A O 1
ATOM 1390 N N . ASP A 1 174 ? 5.063 1.876 11.046 1.00 83.88 174 ASP A N 1
ATOM 1391 C CA . ASP A 1 174 ? 5.922 1.357 9.981 1.00 83.88 174 ASP A CA 1
ATOM 1392 C C . ASP A 1 174 ? 5.754 2.099 8.641 1.00 83.88 174 ASP A C 1
ATOM 1394 O O . ASP A 1 174 ? 6.510 1.843 7.703 1.00 83.88 174 ASP A O 1
ATOM 1398 N N . MET A 1 175 ? 4.791 3.021 8.533 1.00 86.75 175 MET A N 1
ATOM 1399 C CA . MET A 1 175 ? 4.499 3.745 7.301 1.00 86.75 175 MET A CA 1
ATOM 1400 C C . MET A 1 175 ? 4.922 5.215 7.378 1.00 86.75 175 MET A C 1
ATOM 1402 O O . MET A 1 175 ? 4.517 5.972 8.258 1.00 86.75 175 MET A O 1
ATOM 1406 N N . ILE A 1 176 ? 5.682 5.644 6.370 1.00 83.44 176 ILE A N 1
ATOM 1407 C CA . ILE A 1 176 ? 6.049 7.044 6.151 1.00 83.44 176 ILE A CA 1
ATOM 1408 C C . ILE A 1 176 ? 5.245 7.558 4.945 1.00 83.44 176 ILE A C 1
ATOM 1410 O O . ILE A 1 176 ? 5.297 6.942 3.879 1.00 83.44 176 ILE A O 1
ATOM 1414 N N . PRO A 1 177 ? 4.521 8.688 5.054 1.00 84.12 177 PRO A N 1
ATOM 1415 C CA . PRO A 1 177 ? 3.657 9.191 3.981 1.00 84.12 177 PRO A CA 1
ATOM 1416 C C . PRO A 1 177 ? 4.424 9.773 2.784 1.00 84.12 177 PRO A C 1
ATOM 1418 O O . PRO A 1 177 ? 3.804 10.141 1.792 1.00 84.12 177 PRO A O 1
ATOM 1421 N N . ASN A 1 178 ? 5.762 9.837 2.851 1.00 88.69 178 ASN A N 1
ATOM 1422 C CA . ASN A 1 178 ? 6.641 10.164 1.724 1.00 88.69 178 ASN A CA 1
ATOM 1423 C C . ASN A 1 178 ? 6.233 11.468 1.009 1.00 88.69 178 ASN A C 1
ATOM 1425 O O . ASN A 1 178 ? 6.075 11.515 -0.204 1.00 88.69 178 ASN A O 1
ATOM 1429 N N . GLY A 1 179 ? 6.022 12.534 1.786 1.00 85.00 179 GLY A N 1
ATOM 1430 C CA . GLY A 1 179 ? 5.695 13.863 1.259 1.00 85.00 179 GLY A CA 1
ATOM 1431 C C . GLY A 1 179 ? 4.221 14.090 0.908 1.00 85.00 179 GLY A C 1
ATOM 1432 O O . GLY A 1 179 ? 3.873 15.227 0.574 1.00 85.00 179 GLY A O 1
ATOM 1433 N N . LEU A 1 180 ? 3.362 13.067 1.026 1.00 95.19 180 LEU A N 1
ATOM 1434 C CA . LEU A 1 180 ? 1.913 13.215 0.891 1.00 95.19 180 LEU A CA 1
ATOM 1435 C C . LEU A 1 180 ? 1.277 13.787 2.159 1.00 95.19 180 LEU A C 1
ATOM 1437 O O . LEU A 1 180 ? 1.692 13.512 3.287 1.00 95.19 180 LEU A O 1
ATOM 1441 N N . LEU A 1 181 ? 0.219 14.563 1.961 1.00 94.81 181 LEU A N 1
ATOM 1442 C CA . LEU A 1 181 ? -0.577 15.166 3.016 1.00 94.81 181 LEU A CA 1
ATOM 1443 C C . LEU A 1 181 ? -1.886 14.382 3.182 1.00 94.81 181 LEU A C 1
ATOM 1445 O O . LEU A 1 181 ? -2.530 14.066 2.178 1.00 94.81 181 LEU A O 1
ATOM 1449 N N . PRO A 1 182 ? -2.351 14.105 4.413 1.00 92.75 182 PRO A N 1
ATOM 1450 C CA . PRO A 1 182 ? -3.656 13.486 4.631 1.00 92.75 182 PRO A CA 1
ATOM 1451 C C . PRO A 1 182 ? -4.787 14.443 4.233 1.00 92.75 182 PRO A C 1
ATOM 1453 O O . PRO A 1 182 ? -4.651 15.668 4.353 1.00 92.7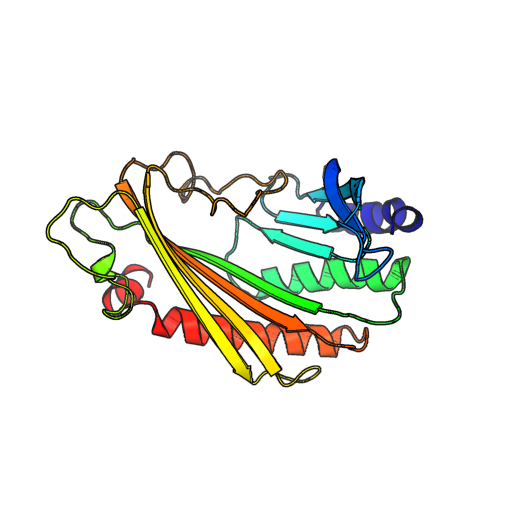5 182 PRO A O 1
ATOM 1456 N N . LEU A 1 183 ? -5.918 13.898 3.774 1.00 92.62 183 LEU A N 1
ATOM 1457 C CA . LEU A 1 183 ? -7.137 14.685 3.564 1.00 92.62 183 LEU A CA 1
ATOM 1458 C C . LEU A 1 183 ? -7.585 15.364 4.870 1.00 92.62 183 LEU A C 1
ATOM 1460 O O . LEU A 1 183 ? -7.362 14.802 5.944 1.00 92.62 183 LEU A O 1
ATOM 1464 N N . PRO A 1 184 ? -8.306 16.502 4.803 1.00 91.19 184 PRO A N 1
ATOM 1465 C CA . PRO A 1 184 ? -8.798 17.201 5.990 1.00 91.19 184 PRO A CA 1
ATOM 1466 C C . PRO A 1 184 ? -9.537 16.295 6.983 1.00 91.19 184 PRO A C 1
ATOM 1468 O O . PRO A 1 184 ? -9.293 16.384 8.182 1.00 91.19 184 PRO A O 1
ATOM 1471 N N . ARG A 1 185 ? -10.361 15.360 6.481 1.00 89.69 185 ARG A N 1
ATOM 1472 C CA . ARG A 1 185 ? -11.115 14.383 7.292 1.00 89.69 185 ARG A CA 1
ATOM 1473 C C . ARG A 1 185 ? -10.242 13.405 8.091 1.00 89.69 185 ARG A C 1
ATOM 1475 O O . ARG A 1 185 ? -10.725 12.811 9.045 1.00 89.69 185 ARG A O 1
ATOM 1482 N N . PHE A 1 186 ? -8.979 13.245 7.703 1.00 91.31 186 PHE A N 1
ATOM 1483 C CA . PHE A 1 186 ? -7.994 12.390 8.368 1.00 91.31 186 PHE A CA 1
ATOM 1484 C C . PHE A 1 186 ? -6.914 13.193 9.105 1.00 91.31 186 PHE A C 1
ATOM 1486 O O . PHE A 1 186 ? -5.964 12.621 9.626 1.00 91.31 186 PHE A O 1
ATOM 1493 N N . SER A 1 187 ? -7.036 14.521 9.140 1.00 88.50 187 SER A N 1
ATOM 1494 C CA . SER A 1 187 ? -6.068 15.423 9.762 1.00 88.50 187 SER A CA 1
ATOM 1495 C C . SER A 1 187 ? -6.682 16.121 10.970 1.00 88.50 187 SER A C 1
ATOM 1497 O O . SER A 1 187 ? -7.866 16.451 10.951 1.00 88.50 187 SER A O 1
ATOM 1499 N N . ASN A 1 188 ? -5.880 16.389 12.005 1.00 87.00 188 ASN A N 1
ATOM 1500 C CA . ASN A 1 188 ? -6.312 17.127 13.201 1.00 87.00 188 ASN A CA 1
ATOM 1501 C C . ASN A 1 188 ? -7.592 16.568 13.846 1.00 87.00 188 ASN A C 1
ATOM 1503 O O . ASN A 1 188 ? -8.428 17.325 14.341 1.00 87.00 188 ASN A O 1
ATOM 1507 N N . THR A 1 189 ? -7.766 15.247 13.825 1.00 90.94 189 THR A N 1
ATOM 1508 C CA . THR A 1 189 ? -8.956 14.624 14.401 1.00 90.94 189 THR A CA 1
ATOM 1509 C C . THR A 1 189 ? -9.000 14.838 15.916 1.00 90.94 189 THR A C 1
ATOM 1511 O O . THR A 1 189 ? -7.968 15.049 16.564 1.00 90.94 189 THR A O 1
ATOM 1514 N N . GLU A 1 190 ? -10.198 14.749 16.502 1.00 91.56 190 GLU A N 1
ATOM 1515 C CA . GLU A 1 190 ? -10.340 14.691 17.960 1.00 91.56 190 GLU A CA 1
ATOM 1516 C C . GLU A 1 190 ? -9.522 13.514 18.525 1.00 91.56 190 GLU A C 1
ATOM 1518 O O . GLU A 1 190 ? -9.363 12.479 17.873 1.00 91.56 190 GLU A O 1
ATOM 1523 N N . HIS A 1 191 ? -9.006 13.671 19.744 1.00 92.31 191 HIS A N 1
ATOM 1524 C CA . HIS A 1 191 ? -8.337 12.584 20.449 1.00 92.31 191 HIS A CA 1
ATOM 1525 C C . HIS A 1 191 ? -9.384 11.592 20.955 1.00 92.31 191 HIS A C 1
ATOM 1527 O O . HIS A 1 191 ? -10.187 11.939 21.826 1.00 92.31 191 HIS A O 1
ATOM 1533 N N . ARG A 1 192 ? -9.389 10.374 20.407 1.00 91.94 192 ARG A N 1
ATOM 1534 C CA . ARG A 1 192 ? -10.291 9.302 20.843 1.00 91.94 192 ARG A CA 1
ATOM 1535 C C . ARG A 1 192 ? -9.783 7.922 20.449 1.00 91.94 192 ARG A C 1
ATOM 1537 O O . ARG A 1 192 ? -8.914 7.781 19.585 1.00 91.94 192 ARG A O 1
ATOM 1544 N N . MET A 1 193 ? -10.390 6.905 21.057 1.00 93.19 193 MET A N 1
ATOM 1545 C CA . MET A 1 193 ? -10.242 5.524 20.615 1.00 93.19 193 MET A CA 1
ATOM 1546 C C . MET A 1 193 ? -10.739 5.385 19.179 1.00 93.19 193 MET A C 1
ATOM 1548 O O . MET A 1 193 ? -11.881 5.720 18.864 1.00 93.19 193 MET A O 1
ATOM 1552 N N . HIS A 1 194 ? -9.869 4.877 18.321 1.00 95.50 194 HIS A N 1
ATOM 1553 C CA . HIS A 1 194 ? -10.176 4.556 16.936 1.00 95.50 194 HIS A CA 1
ATOM 1554 C C . HIS A 1 194 ? -9.434 3.295 16.509 1.00 95.50 194 HIS A C 1
ATOM 1556 O O . HIS A 1 194 ? -8.589 2.785 17.254 1.00 95.50 194 HIS A O 1
ATOM 1562 N N . ALA A 1 195 ? -9.753 2.803 15.314 1.00 96.12 195 ALA A N 1
ATOM 1563 C CA . ALA A 1 195 ? -9.012 1.720 14.700 1.00 96.12 195 ALA A CA 1
ATOM 1564 C C . ALA A 1 195 ? -8.580 2.028 13.264 1.00 96.12 195 ALA A C 1
ATOM 1566 O O . ALA A 1 195 ? -9.168 2.871 12.589 1.00 96.12 195 ALA A O 1
ATOM 1567 N N . ILE A 1 196 ? -7.548 1.326 12.812 1.00 97.12 196 ILE A N 1
ATOM 1568 C CA . ILE A 1 196 ? -7.102 1.283 11.422 1.00 97.12 196 ILE A CA 1
ATOM 1569 C C . ILE A 1 196 ? -7.090 -0.186 11.018 1.00 97.12 196 ILE A C 1
ATOM 1571 O O . ILE A 1 196 ? -6.431 -1.001 11.673 1.00 97.12 196 ILE A O 1
ATOM 1575 N N . ILE A 1 197 ? -7.835 -0.505 9.966 1.00 97.69 197 ILE A N 1
ATOM 1576 C CA . ILE A 1 197 ? -7.758 -1.789 9.279 1.00 97.69 197 ILE A CA 1
ATOM 1577 C C . ILE A 1 197 ? -6.668 -1.634 8.218 1.00 97.69 197 ILE A C 1
ATOM 1579 O O . ILE A 1 197 ? -6.833 -0.893 7.255 1.00 97.69 197 ILE A O 1
ATOM 1583 N N . ASP A 1 198 ? -5.532 -2.286 8.428 1.00 97.75 198 ASP A N 1
ATOM 1584 C CA . ASP A 1 198 ? -4.401 -2.301 7.504 1.00 97.75 198 ASP A CA 1
ATOM 1585 C C . ASP A 1 198 ? -4.342 -3.658 6.802 1.00 97.75 198 ASP A C 1
ATOM 1587 O O . ASP A 1 198 ? -4.106 -4.688 7.437 1.00 97.75 198 ASP A O 1
ATOM 1591 N N . THR A 1 199 ? -4.585 -3.658 5.493 1.00 97.94 199 THR A N 1
ATOM 1592 C CA . THR A 1 199 ? -4.539 -4.868 4.665 1.00 97.94 199 THR A CA 1
ATOM 1593 C C . THR A 1 199 ? -3.420 -4.746 3.645 1.00 97.94 199 THR A C 1
ATOM 1595 O O . THR A 1 199 ? -3.521 -3.938 2.725 1.00 97.94 199 THR A O 1
ATOM 1598 N N . ASP A 1 200 ? -2.387 -5.576 3.775 1.00 97.88 200 ASP A N 1
ATOM 1599 C CA . ASP A 1 200 ? -1.258 -5.689 2.844 1.00 97.88 200 ASP A CA 1
ATOM 1600 C C . ASP A 1 200 ? -1.319 -7.043 2.130 1.00 97.88 200 ASP A C 1
ATOM 1602 O O . ASP A 1 200 ? -1.160 -8.092 2.751 1.00 97.88 200 ASP A O 1
ATOM 1606 N N . HIS A 1 201 ? -1.586 -7.040 0.827 1.00 98.69 201 HIS A N 1
ATOM 1607 C CA . HIS A 1 201 ? -1.740 -8.245 0.022 1.00 98.69 201 HIS A CA 1
ATOM 1608 C C . HIS A 1 201 ? -0.747 -8.257 -1.132 1.00 98.69 201 HIS A C 1
ATOM 1610 O O . HIS A 1 201 ? -0.705 -7.323 -1.934 1.00 98.69 201 HIS A O 1
ATOM 1616 N N . TYR A 1 202 ? 0.028 -9.332 -1.251 1.00 98.69 202 TYR A N 1
ATOM 1617 C CA . TYR A 1 202 ? 1.083 -9.422 -2.250 1.00 98.69 202 TYR A CA 1
ATOM 1618 C C . TYR A 1 202 ? 1.314 -10.838 -2.777 1.00 98.69 202 TYR A C 1
ATOM 1620 O O . TYR A 1 202 ? 0.920 -11.834 -2.173 1.00 98.69 202 TYR A O 1
ATOM 1628 N N . VAL A 1 203 ? 2.010 -10.909 -3.907 1.00 98.75 203 VAL A N 1
ATOM 1629 C CA . VAL A 1 203 ? 2.626 -12.119 -4.461 1.00 98.75 203 VAL A CA 1
ATOM 1630 C C . VAL A 1 203 ? 4.109 -11.869 -4.685 1.00 98.75 203 VAL A C 1
ATOM 1632 O O . VAL A 1 203 ? 4.518 -10.753 -5.012 1.00 98.75 203 VAL A O 1
ATOM 1635 N N . GLU A 1 204 ? 4.907 -12.922 -4.555 1.00 98.06 204 GLU A N 1
ATOM 1636 C CA . GLU A 1 204 ? 6.336 -12.916 -4.860 1.00 98.06 204 GLU A CA 1
ATOM 1637 C C . GLU A 1 204 ? 6.674 -14.062 -5.806 1.00 98.06 204 GLU A C 1
ATOM 1639 O O . GLU A 1 204 ? 6.088 -15.144 -5.738 1.00 98.06 204 GLU A O 1
ATOM 1644 N N . GLY A 1 205 ? 7.631 -13.826 -6.695 1.00 96.44 205 GLY A N 1
ATOM 1645 C CA . GLY A 1 205 ? 8.088 -14.811 -7.663 1.00 96.44 205 GLY A CA 1
ATOM 1646 C C . GLY A 1 205 ? 8.614 -14.159 -8.931 1.00 96.44 205 GLY A C 1
ATOM 1647 O O . GLY A 1 205 ? 8.551 -12.948 -9.101 1.00 96.44 205 GLY A O 1
ATOM 1648 N N . ASN A 1 206 ? 9.126 -14.975 -9.847 1.00 96.75 206 ASN A N 1
ATOM 1649 C CA . ASN A 1 206 ? 9.630 -14.490 -11.127 1.00 96.75 206 ASN A CA 1
ATOM 1650 C C . ASN A 1 206 ? 8.469 -14.333 -12.113 1.00 96.75 206 ASN A C 1
ATOM 1652 O O . ASN A 1 206 ? 7.985 -15.322 -12.663 1.00 96.75 206 ASN A O 1
ATOM 1656 N N . MET A 1 207 ? 8.032 -13.096 -12.335 1.00 97.38 207 MET A N 1
ATOM 1657 C CA . MET A 1 207 ? 6.905 -12.768 -13.208 1.00 97.38 207 MET A CA 1
ATOM 1658 C C . MET A 1 207 ? 7.364 -12.039 -14.472 1.00 97.38 207 MET A C 1
ATOM 1660 O O . MET A 1 207 ? 8.368 -11.322 -14.477 1.00 97.38 207 MET A O 1
ATOM 1664 N N . SER A 1 208 ? 6.602 -12.205 -15.555 1.00 96.50 208 SER A N 1
ATOM 1665 C CA . SER A 1 208 ? 6.799 -11.440 -16.788 1.00 96.50 208 SER A CA 1
ATOM 1666 C C . SER A 1 208 ? 6.520 -9.953 -16.578 1.00 96.50 208 SER A C 1
ATOM 1668 O O . SER A 1 208 ? 5.690 -9.589 -15.750 1.00 96.50 208 SER A O 1
ATOM 1670 N N . THR A 1 209 ? 7.113 -9.107 -17.415 1.00 97.38 209 THR A N 1
ATOM 1671 C CA . THR A 1 209 ? 6.842 -7.662 -17.472 1.00 97.38 209 THR A CA 1
ATOM 1672 C C . THR A 1 209 ? 5.661 -7.284 -18.376 1.00 97.38 209 THR A C 1
ATOM 1674 O O . THR A 1 209 ? 5.520 -6.126 -18.757 1.00 97.38 209 THR A O 1
ATOM 1677 N N . ASP A 1 210 ? 4.801 -8.244 -18.732 1.00 98.06 210 ASP A N 1
ATOM 1678 C CA . ASP A 1 210 ? 3.573 -7.972 -19.480 1.00 98.06 210 ASP A CA 1
ATOM 1679 C C . ASP A 1 210 ? 2.600 -7.154 -18.618 1.00 98.06 210 ASP A C 1
ATOM 1681 O O . ASP A 1 210 ? 2.060 -7.641 -17.621 1.00 98.06 210 ASP A O 1
ATOM 1685 N N . LEU A 1 211 ? 2.378 -5.902 -19.020 1.00 97.62 211 LEU A N 1
ATOM 1686 C CA . LEU A 1 211 ? 1.575 -4.942 -18.270 1.00 97.62 211 LEU A CA 1
ATOM 1687 C C . LEU A 1 211 ? 0.118 -5.397 -18.094 1.00 97.62 211 LEU A C 1
ATOM 1689 O O . LEU A 1 211 ? -0.457 -5.172 -17.032 1.00 97.62 211 LEU A O 1
ATOM 1693 N N . GLN A 1 212 ? -0.463 -6.085 -19.084 1.00 98.19 212 GLN A N 1
ATOM 1694 C CA . GLN A 1 212 ? -1.845 -6.570 -19.005 1.00 98.19 212 GLN A CA 1
ATOM 1695 C C . GLN A 1 212 ? -1.972 -7.732 -18.018 1.00 98.19 212 GLN A C 1
ATOM 1697 O O . GLN A 1 212 ? -2.967 -7.836 -17.297 1.00 98.19 212 GLN A O 1
ATOM 1702 N N . LEU A 1 213 ? -0.980 -8.626 -17.976 1.00 98.44 213 LEU A N 1
ATOM 1703 C CA . LEU A 1 213 ? -0.959 -9.713 -16.993 1.00 98.44 213 LEU A CA 1
ATOM 1704 C C . LEU A 1 213 ? -0.725 -9.186 -15.574 1.00 98.44 213 LEU A C 1
ATOM 1706 O O . LEU A 1 213 ? -1.354 -9.679 -14.637 1.00 98.44 213 LEU A O 1
ATOM 1710 N N . ILE A 1 214 ? 0.125 -8.168 -15.423 1.00 98.56 214 ILE A N 1
ATOM 1711 C CA . ILE A 1 214 ? 0.363 -7.497 -14.139 1.00 98.56 214 ILE A CA 1
ATOM 1712 C C . ILE A 1 214 ? -0.913 -6.811 -13.642 1.00 98.56 214 ILE A C 1
ATOM 1714 O O . ILE A 1 214 ? -1.296 -7.008 -12.492 1.00 98.56 214 ILE A O 1
ATOM 1718 N N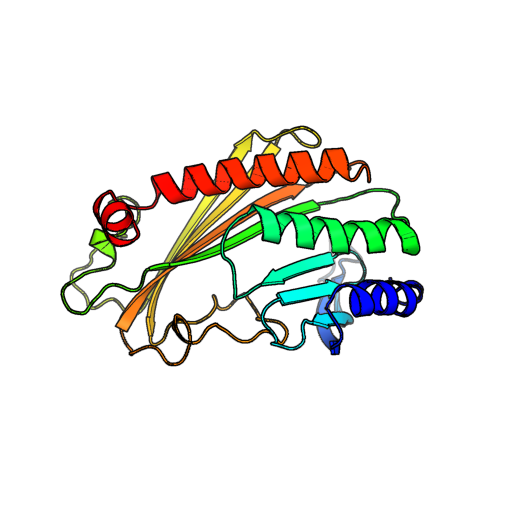 . GLU A 1 215 ? -1.612 -6.067 -14.501 1.00 98.62 215 GLU A N 1
ATOM 1719 C CA . GLU A 1 215 ? -2.882 -5.423 -14.149 1.00 98.62 215 GLU A CA 1
ATOM 1720 C C . GLU A 1 215 ? -3.930 -6.445 -13.685 1.00 98.62 215 GLU A C 1
ATOM 1722 O O . GLU A 1 215 ? -4.554 -6.267 -12.637 1.00 98.62 215 GLU A O 1
ATOM 1727 N N . LYS A 1 216 ? -4.069 -7.570 -14.399 1.00 98.69 216 LYS A N 1
ATOM 1728 C CA . LYS A 1 216 ? -4.961 -8.667 -13.986 1.00 98.69 216 LYS A CA 1
ATOM 1729 C C . LYS A 1 216 ? -4.563 -9.266 -12.636 1.00 98.69 216 LYS A C 1
ATOM 1731 O O . LYS A 1 216 ? -5.443 -9.521 -11.816 1.00 98.69 216 LYS A O 1
ATOM 1736 N N . GLN A 1 217 ? -3.264 -9.444 -12.381 1.00 98.69 217 GLN A N 1
ATOM 1737 C CA . GLN A 1 217 ? -2.771 -9.916 -11.084 1.00 98.69 217 GLN A CA 1
ATOM 1738 C C . GLN A 1 217 ? -3.130 -8.933 -9.962 1.00 98.69 217 GLN A C 1
ATOM 1740 O O . GLN A 1 217 ? -3.610 -9.357 -8.913 1.00 98.69 217 GLN A O 1
ATOM 1745 N N . ILE A 1 218 ? -2.954 -7.628 -10.185 1.00 98.69 218 ILE A N 1
ATOM 1746 C CA . ILE A 1 218 ? -3.312 -6.572 -9.225 1.00 98.69 218 ILE A CA 1
ATOM 1747 C C . ILE A 1 218 ? -4.819 -6.582 -8.942 1.00 98.69 218 ILE A C 1
ATOM 1749 O O . ILE A 1 218 ? -5.224 -6.522 -7.783 1.00 98.69 218 ILE A O 1
ATOM 1753 N N . LEU A 1 219 ? -5.660 -6.715 -9.970 1.00 98.75 219 LEU A N 1
ATOM 1754 C CA . LEU A 1 219 ? -7.114 -6.819 -9.803 1.00 98.75 219 LEU A CA 1
ATOM 1755 C C . LEU A 1 219 ? -7.518 -8.077 -9.017 1.00 98.75 219 LEU A C 1
ATOM 1757 O O . LEU A 1 219 ? -8.405 -8.011 -8.164 1.00 98.75 219 LEU A O 1
ATOM 1761 N N . SER A 1 220 ? -6.838 -9.204 -9.247 1.00 98.69 220 SER A N 1
ATOM 1762 C CA . SER A 1 220 ? -7.033 -10.435 -8.470 1.00 98.69 220 SER A CA 1
ATOM 1763 C C . SER A 1 220 ? -6.654 -10.239 -6.994 1.00 98.69 220 SER A C 1
ATOM 1765 O O . SER A 1 220 ? -7.429 -10.603 -6.104 1.00 98.69 220 SER A O 1
ATOM 1767 N N . LEU A 1 221 ? -5.524 -9.568 -6.716 1.00 98.69 221 LEU A N 1
ATOM 1768 C CA . LEU A 1 221 ? -5.137 -9.179 -5.354 1.00 98.69 221 LEU A CA 1
ATOM 1769 C C . LEU A 1 221 ? -6.199 -8.278 -4.705 1.00 98.69 221 LEU A C 1
ATOM 1771 O O . LEU A 1 221 ? -6.613 -8.537 -3.572 1.00 98.69 221 LEU A O 1
ATOM 1775 N N . HIS A 1 222 ? -6.660 -7.250 -5.422 1.00 98.56 222 HIS A N 1
ATOM 1776 C CA . HIS A 1 222 ? -7.669 -6.305 -4.944 1.00 98.56 222 HIS A CA 1
ATOM 1777 C C . HIS A 1 222 ? -8.989 -7.003 -4.592 1.00 98.56 222 HIS A C 1
ATOM 1779 O O . HIS A 1 222 ? -9.565 -6.729 -3.540 1.00 98.56 222 HIS A O 1
ATOM 1785 N N . SER A 1 223 ? -9.446 -7.951 -5.417 1.00 98.44 223 SER A N 1
ATOM 1786 C CA . SER A 1 223 ? -10.674 -8.704 -5.138 1.00 98.44 223 SER A CA 1
ATOM 1787 C C . SER A 1 223 ? -10.617 -9.420 -3.788 1.00 98.44 223 SER A C 1
ATOM 1789 O O . SER A 1 223 ? -11.623 -9.461 -3.082 1.00 98.44 223 SER A O 1
ATOM 1791 N N . LYS A 1 224 ? -9.454 -9.968 -3.414 1.00 98.44 224 LYS A N 1
ATOM 1792 C CA . LYS A 1 224 ? -9.266 -10.612 -2.107 1.00 98.44 224 LYS A CA 1
ATOM 1793 C C . LYS A 1 224 ? -9.182 -9.614 -0.966 1.00 98.44 224 LYS A C 1
ATOM 1795 O O . LYS A 1 224 ? -9.733 -9.888 0.093 1.00 98.44 224 LYS A O 1
ATOM 1800 N N . VAL A 1 225 ? -8.554 -8.456 -1.177 1.00 98.19 225 VAL A N 1
ATOM 1801 C CA . VAL A 1 225 ? -8.574 -7.367 -0.184 1.00 98.19 225 VAL A CA 1
ATOM 1802 C C . VAL A 1 225 ? -10.010 -6.947 0.116 1.00 98.19 225 VAL A C 1
ATOM 1804 O O . VAL A 1 225 ? -10.380 -6.833 1.280 1.00 98.19 225 VAL A O 1
ATOM 1807 N N . LYS A 1 226 ? -10.835 -6.775 -0.921 1.00 97.69 226 LYS A N 1
ATOM 1808 C CA . LYS A 1 226 ? -12.247 -6.423 -0.760 1.00 97.69 226 LYS A CA 1
ATOM 1809 C C . LYS A 1 226 ? -13.015 -7.483 0.039 1.00 97.69 226 LYS A C 1
ATOM 1811 O O . LYS A 1 226 ? -13.720 -7.130 0.977 1.00 97.69 226 LYS A O 1
ATOM 1816 N N . GLU A 1 227 ? -12.845 -8.761 -0.304 1.00 97.75 227 GLU A N 1
ATOM 1817 C CA . GLU A 1 227 ? -13.446 -9.890 0.426 1.00 97.75 227 GLU A CA 1
ATOM 1818 C C . GLU A 1 227 ? -13.050 -9.874 1.912 1.00 97.75 227 GLU A C 1
ATOM 1820 O O . GLU A 1 227 ? -13.904 -10.002 2.790 1.00 97.75 227 GLU A O 1
ATOM 1825 N N . ALA A 1 228 ? -11.764 -9.653 2.202 1.00 97.50 228 ALA A N 1
ATOM 1826 C CA . ALA A 1 228 ? -11.267 -9.559 3.568 1.00 97.50 228 ALA A CA 1
ATOM 1827 C C . ALA A 1 228 ? -11.872 -8.362 4.313 1.00 97.50 228 ALA A C 1
ATOM 1829 O O . ALA A 1 228 ? -12.380 -8.533 5.417 1.00 97.50 228 ALA A O 1
ATOM 1830 N N . PHE A 1 229 ? -11.877 -7.171 3.709 1.00 97.50 229 PHE A N 1
ATOM 1831 C CA . PHE A 1 229 ? -12.470 -5.974 4.307 1.00 97.50 229 PHE A CA 1
ATOM 1832 C C . PHE A 1 229 ? -13.946 -6.185 4.659 1.00 97.50 229 PHE A C 1
ATOM 1834 O O . PHE A 1 229 ? -14.353 -5.937 5.795 1.00 97.50 229 PHE A O 1
ATOM 1841 N N . GLU A 1 230 ? -14.738 -6.721 3.727 1.00 97.06 230 GLU A N 1
ATOM 1842 C CA . GLU A 1 230 ? -16.151 -7.037 3.960 1.00 97.06 230 GLU A CA 1
ATOM 1843 C C . GLU A 1 230 ? -16.340 -8.048 5.104 1.00 97.06 230 GLU A C 1
ATOM 1845 O O . GLU A 1 230 ? -17.274 -7.908 5.897 1.00 97.06 230 GLU A O 1
ATOM 1850 N N . GLY A 1 231 ? -15.435 -9.022 5.236 1.00 96.94 231 GLY A N 1
ATOM 1851 C CA . GLY A 1 231 ? -15.427 -9.988 6.337 1.00 96.94 231 GLY A CA 1
ATOM 1852 C C . GLY A 1 231 ? -14.968 -9.427 7.690 1.00 96.94 231 GLY A C 1
ATOM 1853 O O . GLY A 1 231 ? -15.288 -10.010 8.723 1.00 96.94 231 GLY A O 1
ATOM 1854 N N . MET A 1 232 ? -14.236 -8.309 7.710 1.00 97.56 232 MET A N 1
ATOM 1855 C CA . MET A 1 232 ? -13.735 -7.675 8.938 1.00 97.56 232 MET A CA 1
ATOM 1856 C C . MET A 1 232 ? -14.716 -6.665 9.539 1.00 97.56 232 MET A C 1
ATOM 1858 O O . MET A 1 232 ? -14.697 -6.427 10.752 1.00 97.56 232 MET A O 1
ATOM 1862 N N . VAL A 1 233 ? -15.577 -6.074 8.713 1.00 98.00 233 VAL A N 1
ATOM 1863 C CA . VAL A 1 233 ? -16.516 -5.030 9.138 1.00 98.00 233 VAL A CA 1
ATOM 1864 C C . VAL A 1 233 ? -17.911 -5.593 9.412 1.00 98.00 233 VAL A C 1
ATOM 1866 O O . VAL A 1 233 ? -18.360 -6.567 8.802 1.00 98.00 233 VAL A O 1
ATOM 1869 N N . SER A 1 234 ? -18.616 -4.980 10.357 1.00 97.88 234 SER A N 1
ATOM 1870 C CA . SER A 1 234 ? -19.972 -5.371 10.742 1.00 97.88 234 SER A CA 1
ATOM 1871 C C . SER A 1 234 ? -21.036 -4.839 9.767 1.00 97.88 234 SER A C 1
ATOM 1873 O O . SER A 1 234 ? -20.786 -3.949 8.951 1.00 97.88 234 SER A O 1
ATOM 1875 N N . ASP A 1 235 ? -22.275 -5.325 9.896 1.00 96.75 235 ASP A N 1
ATOM 1876 C CA . ASP A 1 235 ? -23.422 -4.738 9.183 1.00 96.75 235 ASP A CA 1
ATOM 1877 C C . ASP A 1 235 ? -23.683 -3.286 9.594 1.00 96.75 235 ASP A C 1
ATOM 1879 O O . ASP A 1 235 ? -24.098 -2.473 8.770 1.00 96.75 235 ASP A O 1
ATOM 1883 N N . PHE A 1 236 ? -23.404 -2.945 10.856 1.00 97.12 236 PHE A N 1
ATOM 1884 C CA . PHE A 1 236 ? -23.517 -1.577 11.353 1.00 97.12 236 PHE A CA 1
ATOM 1885 C C . PHE A 1 236 ? -22.548 -0.644 10.620 1.00 97.12 236 PHE A C 1
ATOM 1887 O O . PHE A 1 236 ? -22.964 0.418 10.163 1.00 97.12 236 PHE A O 1
ATOM 1894 N N . ALA A 1 237 ? -21.289 -1.059 10.439 1.00 96.62 237 ALA A N 1
ATOM 1895 C CA . ALA A 1 237 ? -20.310 -0.293 9.672 1.00 96.62 237 ALA A CA 1
ATOM 1896 C C . ALA A 1 237 ? -20.776 -0.060 8.232 1.00 96.62 237 ALA A C 1
ATOM 1898 O O . ALA A 1 237 ? -20.812 1.081 7.773 1.00 96.62 237 ALA A O 1
ATOM 1899 N N . ARG A 1 238 ? -21.207 -1.130 7.548 1.00 94.44 238 ARG A N 1
ATOM 1900 C CA . ARG A 1 238 ? -21.731 -1.047 6.176 1.00 94.44 238 ARG A CA 1
ATOM 1901 C C . ARG A 1 238 ? -22.897 -0.066 6.083 1.00 94.44 238 ARG A C 1
ATOM 1903 O O . ARG A 1 238 ? -22.877 0.818 5.237 1.00 94.44 238 ARG A O 1
ATOM 1910 N N . ALA A 1 239 ? -23.876 -0.169 6.980 1.00 94.62 239 ALA A N 1
ATOM 1911 C CA . ALA A 1 239 ? -25.024 0.735 7.001 1.00 94.62 239 ALA A CA 1
ATOM 1912 C C . ALA A 1 239 ? -24.642 2.196 7.289 1.00 94.62 239 ALA A C 1
ATOM 1914 O O . ALA A 1 239 ? -25.348 3.102 6.859 1.00 94.62 239 ALA A O 1
ATOM 1915 N N . ARG A 1 240 ? -23.545 2.438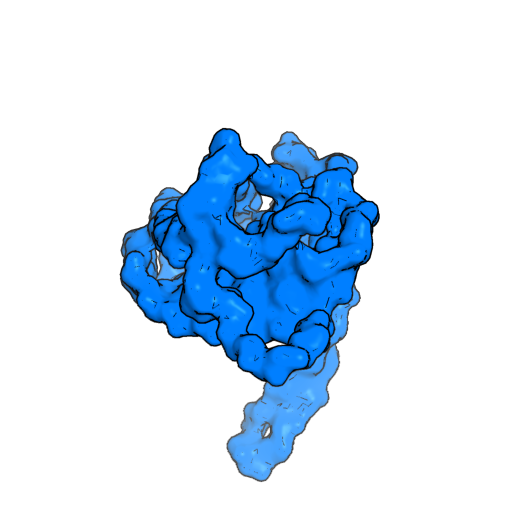 8.019 1.00 93.12 240 ARG A N 1
ATOM 1916 C CA . ARG A 1 240 ? -23.083 3.788 8.365 1.00 93.12 240 ARG A CA 1
ATOM 1917 C C . ARG A 1 240 ? -22.331 4.480 7.229 1.00 93.12 240 ARG A C 1
ATOM 1919 O O . ARG A 1 240 ? -22.320 5.710 7.190 1.00 93.12 240 ARG A O 1
ATOM 1926 N N . TRP A 1 241 ? -21.670 3.708 6.369 1.00 89.88 241 TRP A N 1
ATOM 1927 C CA . TRP A 1 241 ? -20.849 4.214 5.264 1.00 89.88 241 TRP A CA 1
ATOM 1928 C C . TRP A 1 241 ? -21.583 4.272 3.918 1.00 89.88 241 TRP A C 1
ATOM 1930 O O . TRP A 1 241 ? -21.046 4.857 2.978 1.00 89.88 241 TRP A O 1
ATOM 1940 N N . HIS A 1 242 ? -22.772 3.668 3.828 1.00 63.88 242 HIS A N 1
ATOM 1941 C CA . HIS A 1 242 ? -23.655 3.721 2.661 1.00 63.88 242 HIS A CA 1
ATOM 1942 C C . HIS A 1 242 ? -24.546 4.966 2.631 1.00 63.88 242 HIS A C 1
ATOM 1944 O O . HIS A 1 242 ? -25.050 5.378 3.700 1.00 63.88 242 HIS A O 1
#

pLDDT: mean 94.58, std 4.87, range [63.88, 98.75]

Sequence (242 aa):
MSKYVPDIQDALRVEGFPLFEVSNTTQLKFEMKNPNEPPVHSFEPVTSWLMIDADRRSGFVLGNDFITFHTTDYDNHVPFISSLILGLSKVLEFAKPSLVSRIGLRYLDAVFPEKSETIEQYLVKELHGVDFGWTPIQSIQESVYQTCVEPLISNGFMVSRIHKMNGQLGFPPDMIPNGLLPLPRFSNTEHRMHAIIDTDHYVEGNMSTDLQLIEKQILSLHSKVKEAFEGMVSDFARARWH

Radius of gyration: 20.02 Å; chains: 1; bounding box: 57×39×54 Å

Organism: Enterobacter cloacae (NCBI:txid550)